Protein AF-A0A3N7HCP2-F1 (afdb_monomer_lite)

Se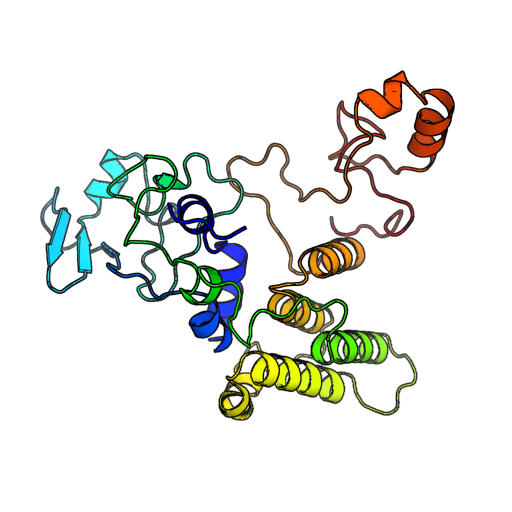quence (283 aa):
VYDVSESEYRRIKMCQTLVEAMRAGNDPRLGVWAKRVEIPIVMDETLPDGTDKIEDGKRYISPDILSKKGLTTADISLNPDYVGIPPSYTAPAAYNLSPDVNQAAFNPHVSWLSDMYRTFNSPLLKSRLLSGSEVNFILAEAAWLGWSLPETAETYYNNAIKASLETWGVGDAYADFIAQPGVAYDGTQKQIIVQKWIASWQAATESWADYKRTGFPELHTGPMAIKAAVPVRFYYMLSERNLNKTNVEAAMENLEETPYSQSEGANSAWSKPWVIQGTGKPW

Structure (mmCIF, N/CA/C/O backbone):
data_AF-A0A3N7HCP2-F1
#
_entry.id   AF-A0A3N7HCP2-F1
#
loop_
_atom_site.group_PDB
_atom_site.id
_atom_site.type_symbol
_atom_site.label_atom_id
_atom_site.label_alt_id
_atom_site.label_comp_id
_atom_site.label_asym_id
_atom_site.label_entity_id
_atom_site.label_seq_id
_atom_site.pdbx_PDB_ins_code
_atom_site.Cartn_x
_atom_site.Cartn_y
_atom_site.Cartn_z
_atom_site.occupancy
_atom_site.B_iso_or_equiv
_atom_site.auth_seq_id
_atom_site.auth_comp_id
_atom_site.auth_asym_id
_atom_site.auth_atom_id
_atom_site.pdbx_PDB_model_num
ATOM 1 N N . VAL A 1 1 ? -3.867 23.410 -5.988 1.00 56.69 1 VAL A N 1
ATOM 2 C CA . VAL A 1 1 ? -2.881 24.230 -6.732 1.00 56.69 1 VAL A CA 1
ATOM 3 C C . VAL A 1 1 ? -2.419 23.396 -7.913 1.00 56.69 1 VAL A C 1
ATOM 5 O O . VAL A 1 1 ? -2.134 22.227 -7.698 1.00 56.69 1 VAL A O 1
ATOM 8 N N . TYR A 1 2 ? -2.455 23.929 -9.135 1.00 67.62 2 TYR A N 1
ATOM 9 C CA . TYR A 1 2 ? -1.977 23.215 -10.325 1.00 67.62 2 TYR A CA 1
ATOM 10 C C . TYR A 1 2 ? -0.454 23.371 -10.420 1.00 67.62 2 TYR A C 1
ATOM 12 O O . TYR A 1 2 ? 0.038 24.498 -10.437 1.00 67.62 2 TYR A O 1
ATOM 20 N N . ASP A 1 3 ? 0.283 22.261 -10.429 1.00 73.94 3 ASP A N 1
ATOM 21 C CA . ASP A 1 3 ? 1.745 22.263 -10.524 1.00 73.94 3 ASP A CA 1
ATOM 22 C C . ASP A 1 3 ? 2.184 22.262 -11.994 1.00 73.94 3 ASP A C 1
ATOM 24 O O . ASP A 1 3 ? 2.298 21.214 -12.623 1.00 73.94 3 ASP A O 1
ATOM 28 N N . VAL A 1 4 ? 2.449 23.454 -12.535 1.00 74.88 4 VAL A N 1
ATOM 29 C CA . VAL A 1 4 ? 2.902 23.647 -13.926 1.00 74.88 4 VAL A CA 1
ATOM 30 C C . VAL A 1 4 ? 4.262 22.984 -14.187 1.00 74.88 4 VAL A C 1
ATOM 32 O O . VAL A 1 4 ? 4.541 22.579 -15.311 1.00 74.88 4 VAL A O 1
ATOM 35 N N . SER A 1 5 ? 5.118 22.874 -13.165 1.00 78.69 5 SER A N 1
ATOM 36 C CA . SER A 1 5 ? 6.452 22.269 -13.295 1.00 78.69 5 SER A CA 1
ATOM 37 C C . SER A 1 5 ? 6.419 20.740 -13.259 1.00 78.69 5 SER A C 1
ATOM 39 O O . SER A 1 5 ? 7.385 20.082 -13.665 1.00 78.69 5 SER A O 1
ATOM 41 N N . GLU A 1 6 ? 5.318 20.201 -12.726 1.00 81.69 6 GLU A N 1
ATOM 42 C CA . GLU A 1 6 ? 5.066 18.798 -12.398 1.00 81.69 6 GLU A CA 1
ATOM 43 C C . GLU A 1 6 ? 6.099 18.184 -11.448 1.00 81.69 6 GLU A C 1
ATOM 45 O O . GLU A 1 6 ? 6.166 16.965 -11.297 1.00 81.69 6 GLU A O 1
ATOM 50 N N . SER A 1 7 ? 6.925 19.012 -10.805 1.00 82.00 7 SER A N 1
ATOM 51 C CA . SER A 1 7 ? 7.931 18.574 -9.842 1.00 82.00 7 SER A CA 1
ATOM 52 C C . SER A 1 7 ? 7.301 17.752 -8.719 1.00 82.00 7 SER A C 1
ATOM 54 O O . SER A 1 7 ? 7.850 16.714 -8.355 1.00 82.00 7 SER A O 1
ATOM 56 N N . GLU A 1 8 ? 6.143 18.164 -8.202 1.00 83.62 8 GLU A N 1
ATOM 57 C CA . GLU A 1 8 ? 5.457 17.466 -7.112 1.00 83.62 8 GLU A CA 1
ATOM 58 C C . GLU A 1 8 ? 4.963 16.097 -7.562 1.00 83.62 8 GLU A C 1
ATOM 60 O O . GLU A 1 8 ? 5.258 15.085 -6.925 1.00 83.62 8 GLU A O 1
ATOM 65 N N . TYR A 1 9 ? 4.313 16.037 -8.726 1.00 86.69 9 TYR A N 1
ATOM 66 C CA . TYR A 1 9 ? 3.933 14.765 -9.338 1.00 86.69 9 TYR A CA 1
ATOM 67 C C . TYR A 1 9 ? 5.154 13.862 -9.537 1.00 86.69 9 TYR A C 1
ATOM 69 O O . TYR A 1 9 ? 5.112 12.671 -9.221 1.00 86.69 9 TYR A O 1
ATOM 77 N N . ARG A 1 10 ? 6.280 14.429 -9.996 1.00 85.06 10 ARG A N 1
ATOM 78 C CA . ARG A 1 10 ? 7.499 13.659 -10.226 1.00 85.06 10 ARG A CA 1
ATOM 79 C C . ARG A 1 10 ? 8.249 13.241 -8.967 1.00 85.06 10 ARG A C 1
ATOM 81 O O . ARG A 1 10 ? 9.061 12.320 -9.048 1.00 85.06 10 ARG A O 1
ATOM 88 N N . ARG A 1 11 ? 7.963 13.823 -7.807 1.00 86.62 11 ARG A N 1
ATOM 89 C CA . ARG A 1 11 ? 8.522 13.393 -6.514 1.00 86.62 11 ARG A CA 1
ATOM 90 C C . ARG A 1 11 ? 7.738 12.245 -5.888 1.00 86.62 11 ARG A C 1
ATOM 92 O O . ARG A 1 11 ? 8.308 11.490 -5.106 1.00 86.62 11 ARG A O 1
ATOM 99 N N . ILE A 1 12 ? 6.470 12.072 -6.257 1.00 88.19 12 ILE A N 1
ATOM 100 C CA . ILE A 1 12 ? 5.626 10.993 -5.742 1.00 88.19 12 ILE A CA 1
ATOM 101 C C . ILE A 1 12 ? 5.822 9.736 -6.601 1.00 88.19 12 ILE A C 1
ATOM 103 O O . ILE A 1 12 ? 5.944 9.795 -7.830 1.00 88.19 12 ILE A O 1
ATOM 107 N N . LYS A 1 13 ? 5.923 8.580 -5.943 1.00 88.94 13 LYS A N 1
ATOM 108 C CA . LYS A 1 13 ? 6.159 7.274 -6.568 1.00 88.94 13 LYS A CA 1
ATOM 109 C C . LYS A 1 13 ? 5.299 6.214 -5.902 1.00 88.94 13 LYS A C 1
ATOM 111 O O . LYS A 1 13 ? 4.915 6.359 -4.742 1.00 88.94 13 LYS A O 1
ATOM 116 N N . MET A 1 14 ? 5.018 5.148 -6.642 1.00 93.81 14 MET A N 1
ATOM 117 C CA . MET A 1 14 ? 4.346 3.982 -6.084 1.00 93.81 14 MET A CA 1
ATOM 118 C C . MET A 1 14 ? 5.227 3.346 -5.006 1.00 93.81 14 MET A C 1
ATOM 120 O O . MET A 1 14 ? 6.413 3.115 -5.234 1.00 93.81 14 MET A O 1
ATOM 124 N N . CYS A 1 15 ? 4.654 3.051 -3.841 1.00 95.38 15 CYS A N 1
ATOM 125 C CA . CYS A 1 15 ? 5.351 2.302 -2.798 1.00 95.38 15 CYS A CA 1
ATOM 126 C C . CYS A 1 15 ? 5.403 0.816 -3.176 1.00 95.38 15 CYS A C 1
ATOM 128 O O . CYS A 1 15 ? 4.376 0.237 -3.537 1.00 95.38 15 CYS A O 1
ATOM 130 N N . GLN A 1 16 ? 6.579 0.196 -3.063 1.00 96.50 16 GLN A N 1
ATOM 131 C CA . GLN A 1 16 ? 6.797 -1.220 -3.374 1.00 96.50 16 GLN A CA 1
ATOM 132 C C . GLN A 1 16 ? 5.833 -2.130 -2.612 1.00 96.50 16 GLN A C 1
ATOM 134 O O . GLN A 1 16 ? 5.224 -2.993 -3.231 1.00 96.50 16 GLN A O 1
ATOM 139 N N . THR A 1 17 ? 5.605 -1.870 -1.321 1.00 95.94 17 THR A N 1
ATOM 140 C CA . THR A 1 17 ? 4.708 -2.674 -0.474 1.00 95.94 17 THR A CA 1
ATOM 141 C C . THR A 1 17 ? 3.303 -2.812 -1.067 1.00 95.94 17 THR A C 1
ATOM 143 O O . THR A 1 17 ? 2.729 -3.897 -1.055 1.00 95.94 17 THR A O 1
ATOM 146 N N . LEU A 1 18 ? 2.743 -1.731 -1.621 1.00 96.38 18 LEU A N 1
ATOM 147 C CA . LEU A 1 18 ? 1.424 -1.776 -2.259 1.00 96.38 18 LEU A CA 1
ATOM 148 C C . LEU A 1 18 ? 1.482 -2.432 -3.634 1.00 96.38 18 LEU A C 1
ATOM 150 O O . LEU A 1 18 ? 0.627 -3.253 -3.952 1.00 96.38 18 LEU A O 1
ATOM 154 N N . VAL A 1 19 ? 2.492 -2.095 -4.438 1.00 97.50 19 VAL A N 1
ATOM 155 C CA . VAL A 1 19 ? 2.654 -2.668 -5.781 1.00 97.50 19 VAL A CA 1
ATOM 156 C C . VAL A 1 19 ? 2.782 -4.188 -5.717 1.00 97.50 19 VAL A C 1
ATOM 158 O O . VAL A 1 19 ? 2.140 -4.883 -6.497 1.00 97.50 19 VAL A O 1
ATOM 161 N N . GLU A 1 20 ? 3.567 -4.717 -4.782 1.00 96.00 20 GLU A N 1
ATOM 162 C CA . GLU A 1 20 ? 3.740 -6.159 -4.596 1.00 96.00 20 GLU A CA 1
ATOM 163 C C . GLU A 1 20 ? 2.451 -6.838 -4.137 1.00 96.00 20 GLU A C 1
ATOM 165 O O . GLU A 1 20 ? 2.065 -7.851 -4.720 1.00 96.00 20 GLU A O 1
ATOM 170 N N . ALA A 1 21 ? 1.741 -6.252 -3.167 1.00 95.88 21 ALA A N 1
ATOM 171 C CA . ALA A 1 21 ? 0.461 -6.781 -2.701 1.00 95.88 21 ALA A CA 1
ATOM 172 C C . ALA A 1 21 ? -0.586 -6.845 -3.827 1.00 95.88 21 ALA A C 1
ATOM 174 O O . ALA A 1 21 ? -1.272 -7.851 -3.986 1.00 95.88 21 ALA A O 1
ATOM 175 N N . MET A 1 22 ? -0.676 -5.798 -4.649 1.00 97.75 22 MET A N 1
ATOM 176 C CA . MET A 1 22 ? -1.596 -5.754 -5.788 1.00 97.75 22 MET A CA 1
ATOM 177 C C . MET A 1 22 ? -1.194 -6.721 -6.904 1.00 97.75 22 MET A C 1
ATOM 179 O O . MET A 1 22 ? -2.052 -7.365 -7.503 1.00 97.75 22 MET A O 1
ATOM 183 N N . ARG A 1 23 ? 0.109 -6.859 -7.178 1.00 95.81 23 ARG A N 1
ATOM 184 C CA . ARG A 1 23 ? 0.622 -7.814 -8.170 1.00 95.81 23 ARG A CA 1
ATOM 185 C C . ARG A 1 23 ? 0.360 -9.260 -7.770 1.00 95.81 23 ARG A C 1
ATOM 187 O O . ARG A 1 23 ? 0.057 -10.062 -8.643 1.00 95.81 23 ARG A O 1
ATOM 194 N N . ALA A 1 24 ? 0.449 -9.588 -6.481 1.00 93.31 24 ALA A N 1
ATOM 195 C CA . ALA A 1 24 ? 0.188 -10.940 -5.993 1.00 93.31 24 ALA A CA 1
ATOM 196 C C . ALA A 1 24 ? -1.234 -11.430 -6.329 1.00 93.31 24 ALA A C 1
ATOM 198 O O . ALA A 1 24 ? -1.418 -12.619 -6.565 1.00 93.31 24 ALA A O 1
ATOM 199 N N . GLY A 1 25 ? -2.213 -10.519 -6.398 1.00 90.56 25 GLY A N 1
ATOM 200 C CA . GLY A 1 25 ? -3.595 -10.813 -6.793 1.00 90.56 25 GLY A CA 1
ATOM 201 C C . GLY A 1 25 ? -3.981 -10.338 -8.197 1.00 90.56 25 GLY A C 1
ATOM 202 O O . GLY A 1 25 ? -5.170 -10.199 -8.453 1.00 90.56 25 GLY A O 1
ATOM 203 N N . ASN A 1 26 ? -3.015 -10.004 -9.068 1.00 95.38 26 ASN A N 1
ATOM 204 C CA . ASN A 1 26 ? -3.242 -9.382 -10.386 1.00 95.38 26 ASN A CA 1
ATOM 205 C C . ASN A 1 26 ? -4.332 -8.294 -10.368 1.00 95.38 26 ASN A C 1
ATOM 207 O O . ASN A 1 26 ? -5.266 -8.306 -11.173 1.00 95.38 26 ASN A O 1
ATOM 211 N N . ASP A 1 27 ? -4.241 -7.377 -9.407 1.00 98.19 27 ASP A N 1
ATOM 212 C CA . ASP A 1 27 ? -5.300 -6.416 -9.136 1.00 98.19 27 ASP A CA 1
ATOM 213 C C . ASP A 1 27 ? -5.476 -5.414 -10.291 1.00 98.19 27 ASP A C 1
ATOM 215 O O . ASP A 1 27 ? -4.553 -4.640 -10.582 1.00 98.19 27 ASP A O 1
ATOM 219 N N . PRO A 1 28 ? -6.657 -5.360 -10.937 1.00 98.06 28 PRO A N 1
ATOM 220 C CA . PRO A 1 28 ? -6.879 -4.505 -12.102 1.00 98.06 28 PRO A CA 1
ATOM 221 C C . PRO A 1 28 ? -6.807 -3.011 -11.759 1.00 98.06 28 PRO A C 1
ATOM 223 O O . PRO A 1 28 ? -6.544 -2.185 -12.635 1.00 98.06 28 PRO A O 1
ATOM 226 N N . ARG A 1 29 ? -6.975 -2.635 -10.483 1.00 98.19 29 ARG A N 1
ATOM 227 C CA . ARG A 1 29 ? -6.846 -1.243 -10.034 1.00 98.19 29 ARG A CA 1
ATOM 228 C C . ARG A 1 29 ? -5.407 -0.736 -10.168 1.00 98.19 29 ARG A C 1
ATOM 230 O O . ARG A 1 29 ? -5.206 0.470 -10.301 1.00 98.19 29 ARG A O 1
ATOM 237 N N . LEU A 1 30 ? -4.402 -1.620 -10.204 1.00 97.94 30 LEU A N 1
ATOM 238 C CA . LEU A 1 30 ? -2.996 -1.220 -10.331 1.00 97.94 30 LEU A CA 1
ATOM 239 C C . LEU A 1 30 ? -2.740 -0.477 -11.648 1.00 97.94 30 LEU A C 1
ATOM 241 O O . LEU A 1 30 ? -2.061 0.546 -11.647 1.00 97.94 30 LEU A O 1
ATOM 245 N N . GLY A 1 31 ? -3.346 -0.930 -12.749 1.00 97.25 31 GLY A N 1
ATOM 246 C CA . GLY A 1 31 ? -3.257 -0.249 -14.045 1.00 97.25 31 GLY A CA 1
ATOM 247 C C . GLY A 1 31 ? -4.025 1.070 -14.116 1.00 97.25 31 GLY A C 1
ATOM 248 O O . GLY A 1 31 ? -3.748 1.896 -14.983 1.00 97.25 31 GLY A O 1
ATOM 249 N N . VAL A 1 32 ? -4.950 1.300 -13.182 1.00 96.94 32 VAL A N 1
ATOM 250 C CA . VAL A 1 32 ? -5.637 2.585 -13.020 1.00 96.94 32 VAL A CA 1
ATOM 251 C C . VAL A 1 32 ? -4.739 3.560 -12.256 1.00 96.94 32 VAL A C 1
ATOM 253 O O . VAL A 1 32 ? -4.621 4.722 -12.644 1.00 96.94 32 VAL A O 1
ATOM 256 N N . TRP A 1 33 ? -4.088 3.106 -11.181 1.00 96.62 33 TRP A N 1
ATOM 257 C CA . TRP A 1 33 ? -3.321 3.962 -10.266 1.00 96.62 33 TRP A CA 1
ATOM 258 C C . TRP A 1 33 ? -1.880 4.214 -10.696 1.00 96.62 33 TRP A C 1
ATOM 260 O O . TRP A 1 33 ? -1.323 5.260 -10.358 1.00 96.62 33 TRP A O 1
ATOM 270 N N . ALA A 1 34 ? -1.283 3.293 -11.446 1.00 97.06 34 ALA A N 1
ATOM 271 C CA . ALA A 1 34 ? 0.114 3.342 -11.838 1.00 97.06 34 ALA A CA 1
ATOM 272 C C . ALA A 1 34 ? 0.294 3.204 -13.350 1.00 97.06 34 ALA A C 1
ATOM 274 O O . ALA A 1 34 ? -0.421 2.468 -14.030 1.00 97.06 34 ALA A O 1
ATOM 275 N N . LYS A 1 35 ? 1.321 3.873 -13.874 1.00 96.06 35 LYS A N 1
ATOM 276 C CA . LYS A 1 35 ? 1.854 3.606 -15.208 1.00 96.06 35 LYS A CA 1
ATOM 277 C C . LYS A 1 35 ? 2.754 2.380 -15.151 1.00 96.06 35 LYS A C 1
ATOM 279 O O . LYS A 1 35 ? 3.491 2.176 -14.177 1.00 96.06 35 LYS A O 1
ATOM 284 N N . ARG A 1 36 ? 2.713 1.595 -16.226 1.00 96.50 36 ARG A N 1
ATOM 285 C CA . ARG A 1 36 ? 3.691 0.528 -16.433 1.00 96.50 36 ARG A CA 1
ATOM 286 C C . ARG A 1 36 ? 5.094 1.121 -16.540 1.00 96.50 36 ARG A C 1
ATOM 288 O O . ARG A 1 36 ? 5.247 2.281 -16.930 1.00 96.50 36 ARG A O 1
ATOM 295 N N . VAL A 1 37 ? 6.089 0.327 -16.165 1.00 96.88 37 VAL A N 1
ATOM 296 C CA . VAL A 1 37 ? 7.502 0.655 -16.372 1.00 96.88 37 VAL A CA 1
ATOM 297 C C . VAL A 1 37 ? 7.730 0.931 -17.861 1.00 96.88 37 VAL A C 1
ATOM 299 O O . VAL A 1 37 ? 7.277 0.166 -18.709 1.00 96.88 37 VAL A O 1
ATOM 302 N N . GLU A 1 38 ? 8.393 2.043 -18.181 1.00 96.12 38 GLU A N 1
ATOM 303 C CA . GLU A 1 38 ? 8.613 2.453 -19.574 1.00 96.12 38 GLU A CA 1
ATOM 304 C C . GLU A 1 38 ? 9.748 1.655 -20.214 1.00 96.12 38 GLU A C 1
ATOM 306 O O . GLU A 1 38 ? 9.618 1.188 -21.340 1.00 96.12 38 GLU A O 1
ATOM 311 N N . ILE A 1 39 ? 10.844 1.476 -19.472 1.00 97.88 39 ILE A N 1
ATOM 312 C CA . ILE A 1 39 ? 12.012 0.712 -19.908 1.00 97.88 39 ILE A CA 1
ATOM 313 C C . ILE A 1 39 ? 12.312 -0.335 -18.835 1.00 97.88 39 ILE A C 1
ATOM 315 O O . ILE A 1 39 ? 13.047 -0.041 -17.885 1.00 97.88 39 ILE A O 1
ATOM 319 N N . PRO A 1 40 ? 11.738 -1.546 -18.923 1.00 97.50 40 PRO A N 1
ATOM 320 C CA . PRO A 1 40 ? 12.016 -2.592 -17.954 1.00 97.50 40 PRO A CA 1
ATOM 321 C C . PRO A 1 40 ? 13.457 -3.086 -18.081 1.00 97.50 40 PRO A C 1
ATOM 323 O O . PRO A 1 40 ? 14.038 -3.117 -19.171 1.00 97.50 40 PRO A O 1
ATOM 326 N N . ILE A 1 41 ? 14.033 -3.467 -16.944 1.00 97.81 41 ILE A N 1
ATOM 327 C CA . ILE A 1 41 ? 15.388 -4.007 -16.870 1.00 97.81 41 ILE A CA 1
ATOM 328 C C . ILE A 1 41 ? 15.324 -5.516 -17.092 1.00 97.81 41 ILE A C 1
ATOM 330 O O . ILE A 1 41 ? 14.559 -6.219 -16.433 1.00 97.81 41 ILE A O 1
ATOM 334 N N . VAL A 1 42 ? 16.156 -6.008 -18.003 1.00 96.94 42 VAL A N 1
ATOM 335 C CA . VAL A 1 42 ? 16.381 -7.428 -18.253 1.00 96.94 42 VAL A CA 1
ATOM 336 C C . VAL A 1 42 ? 17.814 -7.742 -17.856 1.00 96.94 42 VAL A C 1
ATOM 338 O O . VAL A 1 42 ? 18.760 -7.223 -18.445 1.00 96.94 42 VAL A O 1
ATOM 341 N N . MET A 1 43 ? 17.961 -8.583 -16.838 1.00 95.75 43 MET A N 1
ATOM 342 C CA . MET A 1 43 ? 19.249 -9.160 -16.476 1.00 95.75 43 MET A CA 1
ATOM 343 C C . MET A 1 43 ? 19.482 -10.407 -17.324 1.00 95.75 43 MET A C 1
ATOM 345 O O . MET A 1 43 ? 18.619 -11.284 -17.352 1.00 95.75 43 MET A O 1
ATOM 349 N N . ASP A 1 44 ? 20.633 -10.493 -17.983 1.00 94.25 44 ASP A N 1
ATOM 350 C CA . ASP A 1 44 ? 21.008 -11.654 -18.789 1.00 94.25 44 ASP A CA 1
ATOM 351 C C . ASP A 1 44 ? 22.460 -12.050 -18.492 1.00 94.25 44 ASP A C 1
ATOM 353 O O . ASP A 1 44 ? 23.403 -11.308 -18.767 1.00 94.25 44 ASP A O 1
ATOM 357 N N . GLU A 1 45 ? 22.623 -13.234 -17.897 1.00 93.06 45 GLU A N 1
ATOM 358 C CA . GLU A 1 45 ? 23.917 -13.799 -17.492 1.00 93.06 45 GLU A CA 1
ATOM 359 C C . GLU A 1 45 ? 24.799 -14.202 -18.682 1.00 93.06 45 GLU A C 1
ATOM 361 O O . GLU A 1 45 ? 25.991 -14.440 -18.510 1.00 93.06 45 GLU A O 1
ATOM 366 N N . THR A 1 46 ? 24.230 -14.289 -19.888 1.00 95.69 46 THR A N 1
ATOM 367 C CA . THR A 1 46 ? 24.962 -14.654 -21.108 1.00 95.69 46 THR A CA 1
ATOM 368 C C . THR A 1 46 ? 25.610 -13.453 -21.796 1.00 95.69 46 THR A C 1
ATOM 370 O O . THR A 1 46 ? 26.443 -13.630 -22.689 1.00 95.69 46 THR A O 1
ATOM 373 N N . LEU A 1 47 ? 25.248 -12.230 -21.392 1.00 95.06 47 LEU A N 1
ATOM 374 C CA . LEU A 1 47 ? 25.821 -11.010 -21.947 1.00 95.06 47 LEU A CA 1
ATOM 375 C C . LEU A 1 47 ? 27.266 -10.808 -21.463 1.00 95.06 47 LEU A C 1
ATOM 377 O O . LEU A 1 47 ? 27.563 -11.088 -20.302 1.00 95.06 47 LEU A O 1
ATOM 381 N N . PRO A 1 48 ? 28.167 -10.277 -22.315 1.00 96.75 48 PRO A N 1
ATOM 382 C CA . PRO A 1 48 ? 29.526 -9.946 -21.899 1.00 96.75 48 PRO A CA 1
ATOM 383 C C . PRO A 1 48 ? 29.552 -8.973 -20.717 1.00 96.75 48 PRO A C 1
ATOM 385 O O . PRO A 1 48 ? 28.725 -8.059 -20.652 1.00 96.75 48 PRO A O 1
ATOM 388 N N . ASP A 1 49 ? 30.549 -9.113 -19.845 1.00 96.69 49 ASP A N 1
ATOM 389 C CA . ASP A 1 49 ? 30.767 -8.194 -18.727 1.00 96.69 49 ASP A CA 1
ATOM 390 C C . ASP A 1 49 ? 30.790 -6.727 -19.186 1.00 96.69 49 ASP A C 1
ATOM 392 O O . ASP A 1 49 ? 31.432 -6.358 -20.174 1.00 96.69 49 ASP A O 1
ATOM 396 N N . GLY A 1 50 ? 30.116 -5.868 -18.425 1.00 95.88 50 GLY A N 1
ATOM 397 C CA . GLY A 1 50 ? 29.961 -4.450 -18.729 1.00 95.88 50 GLY A CA 1
ATOM 398 C C . GLY A 1 50 ? 28.866 -4.130 -19.745 1.00 95.88 50 GLY A C 1
ATOM 399 O O . GLY A 1 50 ? 28.770 -2.972 -20.155 1.00 95.88 50 GLY A O 1
ATOM 400 N N . THR A 1 51 ? 28.037 -5.099 -20.143 1.00 97.31 51 THR A N 1
ATOM 401 C CA . THR A 1 51 ? 26.880 -4.821 -20.998 1.00 97.31 51 THR A CA 1
ATOM 402 C C . THR A 1 51 ? 25.837 -4.024 -20.219 1.00 97.31 51 THR A C 1
ATOM 404 O O . THR A 1 51 ? 25.295 -4.495 -19.227 1.00 97.31 51 THR A O 1
ATOM 407 N N . ASP A 1 52 ? 25.538 -2.819 -20.697 1.00 96.69 52 ASP A N 1
ATOM 408 C CA . ASP A 1 52 ? 24.446 -1.965 -20.228 1.00 96.69 52 ASP A CA 1
ATOM 409 C C . ASP A 1 52 ? 23.921 -1.176 -21.430 1.00 96.69 52 ASP A C 1
ATOM 411 O O . ASP A 1 52 ? 24.525 -0.191 -21.861 1.00 96.69 52 ASP A O 1
ATOM 415 N N . LYS A 1 53 ? 22.848 -1.674 -22.050 1.00 96.31 53 LYS A N 1
ATOM 416 C CA . LYS A 1 53 ? 22.311 -1.102 -23.290 1.00 96.31 53 LYS A CA 1
ATOM 417 C C . LYS A 1 53 ? 20.793 -1.129 -23.322 1.00 96.31 53 LYS A C 1
ATOM 419 O O . LYS A 1 53 ? 20.163 -2.022 -22.763 1.00 96.31 53 LYS A O 1
ATOM 424 N N . ILE A 1 54 ? 20.209 -0.154 -24.010 1.00 96.69 54 ILE A N 1
ATOM 425 C CA . ILE A 1 54 ? 18.769 -0.103 -24.263 1.00 96.69 54 ILE A CA 1
ATOM 426 C C . ILE A 1 54 ? 18.518 -0.518 -25.711 1.00 96.69 54 ILE A C 1
ATOM 428 O O . ILE A 1 54 ? 18.984 0.149 -26.631 1.00 96.69 54 ILE A O 1
ATOM 432 N N . GLU A 1 55 ? 17.776 -1.606 -25.898 1.00 96.44 55 GLU A N 1
ATOM 433 C CA . GLU A 1 55 ? 17.361 -2.140 -27.200 1.00 96.44 55 GLU A CA 1
ATOM 434 C C . GLU A 1 55 ? 15.896 -2.581 -27.108 1.00 96.44 55 GLU A C 1
ATOM 436 O O . GLU A 1 55 ? 15.465 -3.112 -26.085 1.00 96.44 55 GLU A O 1
ATOM 441 N N . ASP A 1 56 ? 15.107 -2.298 -28.147 1.00 94.56 56 ASP A N 1
ATOM 442 C CA . ASP A 1 56 ? 13.684 -2.665 -28.236 1.00 94.56 56 ASP A CA 1
ATOM 443 C C . ASP A 1 56 ? 12.844 -2.286 -26.999 1.00 94.56 56 ASP A C 1
ATOM 445 O O . ASP A 1 56 ? 11.968 -3.025 -26.547 1.00 94.56 56 ASP A O 1
ATOM 449 N N . GLY A 1 57 ? 13.130 -1.109 -26.429 1.00 95.19 57 GLY A N 1
ATOM 450 C CA . GLY A 1 57 ? 12.417 -0.574 -25.267 1.00 95.19 57 GLY A CA 1
ATOM 451 C C . GLY A 1 57 ? 12.754 -1.262 -23.942 1.00 95.19 57 GLY A C 1
ATOM 452 O O . GLY A 1 57 ? 12.070 -1.022 -22.955 1.00 95.19 57 GLY A O 1
ATOM 453 N N . LYS A 1 58 ? 13.796 -2.097 -23.883 1.00 97.56 58 LYS A N 1
ATOM 454 C CA . LYS A 1 58 ? 14.260 -2.763 -22.657 1.00 97.56 58 LYS A CA 1
ATOM 455 C C . LYS A 1 58 ? 15.711 -2.414 -22.380 1.00 97.56 58 LYS A C 1
ATOM 457 O O . LYS A 1 58 ? 16.496 -2.234 -23.307 1.00 97.56 58 LYS A O 1
ATOM 462 N N . ARG A 1 59 ? 16.079 -2.345 -21.103 1.00 97.62 59 ARG A N 1
ATOM 463 C CA . ARG A 1 59 ? 17.471 -2.166 -20.684 1.00 97.62 59 ARG A CA 1
ATOM 464 C C . ARG A 1 59 ? 18.076 -3.521 -20.349 1.00 97.62 59 ARG A C 1
ATOM 466 O O . ARG A 1 59 ? 17.727 -4.107 -19.330 1.00 97.62 59 ARG A O 1
ATOM 473 N N . TYR A 1 60 ? 18.970 -3.997 -21.198 1.00 97.62 60 TYR A N 1
ATOM 474 C CA . TYR A 1 60 ? 19.717 -5.229 -20.998 1.00 97.62 60 TYR A CA 1
ATOM 475 C C . TYR A 1 60 ? 20.985 -4.938 -20.207 1.00 97.62 60 TYR A C 1
ATOM 477 O O . TYR A 1 60 ? 21.780 -4.087 -20.617 1.00 97.62 60 TYR A O 1
ATOM 485 N N . ILE A 1 61 ? 21.166 -5.641 -19.091 1.00 97.50 61 ILE A N 1
ATOM 486 C CA . ILE A 1 61 ? 22.353 -5.525 -18.244 1.00 97.50 61 ILE A CA 1
ATOM 487 C C . ILE A 1 61 ? 22.985 -6.895 -17.988 1.00 97.50 61 ILE A C 1
ATOM 489 O O . ILE A 1 61 ? 22.273 -7.886 -17.810 1.00 97.50 61 ILE A O 1
ATOM 493 N N . SER A 1 62 ? 24.316 -6.940 -17.948 1.00 96.62 62 SER A N 1
ATOM 494 C CA . SER A 1 62 ? 25.073 -8.082 -17.427 1.00 96.62 62 SER A CA 1
ATOM 495 C C . SER A 1 62 ? 25.172 -8.015 -15.888 1.00 96.62 62 SER A C 1
ATOM 497 O O . SER A 1 62 ? 25.112 -6.918 -15.311 1.00 96.62 62 SER A O 1
ATOM 499 N N . PRO A 1 63 ? 25.340 -9.151 -15.179 1.00 94.19 63 PRO A N 1
ATOM 500 C CA . PRO A 1 63 ? 25.320 -9.189 -13.709 1.00 94.19 63 PRO A CA 1
ATOM 501 C C . PRO A 1 63 ? 26.344 -8.275 -13.023 1.00 94.19 63 PRO A C 1
ATOM 503 O O . PRO A 1 63 ? 26.064 -7.696 -11.968 1.00 94.19 63 PRO A O 1
ATOM 506 N N . ASP A 1 64 ? 27.514 -8.085 -13.636 1.00 95.44 64 ASP A N 1
ATOM 507 C CA . ASP A 1 64 ? 28.602 -7.272 -13.091 1.00 95.44 64 ASP A CA 1
ATOM 508 C C . ASP A 1 64 ? 28.242 -5.780 -12.955 1.00 95.44 64 ASP A C 1
ATOM 510 O O . ASP A 1 64 ? 28.836 -5.079 -12.130 1.00 95.44 64 ASP A O 1
ATOM 514 N N . ILE A 1 65 ? 27.242 -5.288 -13.700 1.00 96.19 65 ILE A N 1
ATOM 515 C CA . ILE A 1 65 ? 26.744 -3.908 -13.595 1.00 96.19 65 ILE A CA 1
ATOM 516 C C . ILE A 1 65 ? 26.221 -3.606 -12.187 1.00 96.19 65 ILE A C 1
ATOM 518 O O . ILE A 1 65 ? 26.471 -2.517 -11.659 1.00 96.19 65 ILE A O 1
ATOM 522 N N . LEU A 1 66 ? 25.526 -4.561 -11.558 1.00 94.06 66 LEU A N 1
ATOM 523 C CA . LEU A 1 66 ? 25.042 -4.403 -10.185 1.00 94.06 66 LEU A CA 1
ATOM 524 C C . LEU A 1 66 ? 26.199 -4.459 -9.195 1.00 94.06 66 LEU A C 1
ATOM 526 O O . LEU A 1 66 ? 26.341 -3.562 -8.363 1.00 94.06 66 LEU A O 1
ATOM 530 N N . SER A 1 67 ? 27.077 -5.454 -9.331 1.00 93.25 67 SER A N 1
ATOM 531 C CA . SER A 1 67 ? 28.199 -5.645 -8.409 1.00 93.25 67 SER A CA 1
ATOM 532 C C . SER A 1 67 ? 29.159 -4.451 -8.403 1.00 93.25 67 SER A C 1
ATOM 534 O O . SER A 1 67 ? 29.592 -4.025 -7.334 1.00 93.25 67 SER A O 1
ATOM 536 N N . LYS A 1 68 ? 29.418 -3.823 -9.560 1.00 93.94 68 LYS A N 1
ATOM 537 C CA . LYS A 1 68 ? 30.201 -2.573 -9.665 1.00 93.94 68 LYS A CA 1
ATOM 538 C C . LYS A 1 68 ? 29.587 -1.400 -8.891 1.00 93.94 68 LYS A C 1
ATOM 540 O O . LYS A 1 68 ? 30.298 -0.460 -8.545 1.00 93.94 68 LYS A O 1
ATOM 545 N N . LYS A 1 69 ? 28.279 -1.442 -8.621 1.00 90.50 69 LYS A N 1
ATOM 546 C CA . LYS A 1 69 ? 27.538 -0.457 -7.817 1.00 90.50 69 LYS A CA 1
ATOM 547 C C . LYS A 1 69 ? 27.313 -0.916 -6.371 1.00 90.50 69 LYS A C 1
ATOM 549 O O . LYS A 1 69 ? 26.637 -0.214 -5.627 1.00 90.50 69 LYS A O 1
ATOM 554 N N . GLY A 1 70 ? 27.865 -2.067 -5.975 1.00 92.44 70 GLY A N 1
ATOM 555 C CA . GLY A 1 70 ? 27.629 -2.668 -4.662 1.00 92.44 70 GLY A CA 1
ATOM 556 C C . GLY A 1 70 ? 26.199 -3.182 -4.476 1.00 92.44 70 GLY A C 1
ATOM 557 O O . GLY A 1 70 ? 25.731 -3.245 -3.345 1.00 92.44 70 GLY A O 1
ATOM 558 N N . LEU A 1 71 ? 25.505 -3.500 -5.572 1.00 92.75 71 LEU A N 1
ATOM 559 C CA . LEU A 1 71 ? 24.127 -3.983 -5.582 1.00 92.75 71 LEU A CA 1
ATOM 560 C C . LEU A 1 71 ? 24.067 -5.463 -5.974 1.00 92.75 71 LEU A C 1
ATOM 562 O O . LEU A 1 71 ? 24.950 -5.996 -6.650 1.00 92.75 71 LEU A O 1
ATOM 566 N N . THR A 1 72 ? 22.965 -6.095 -5.601 1.00 92.06 72 THR A N 1
ATOM 567 C CA . THR A 1 72 ? 22.550 -7.439 -5.999 1.00 92.06 72 THR A CA 1
ATOM 568 C C . THR A 1 72 ? 21.168 -7.389 -6.651 1.00 92.06 72 THR A C 1
ATOM 570 O O . THR A 1 72 ? 20.496 -6.356 -6.658 1.00 92.06 72 THR A O 1
ATOM 573 N N . THR A 1 73 ? 20.699 -8.515 -7.187 1.00 91.00 73 THR A N 1
ATOM 574 C CA . THR A 1 73 ? 19.328 -8.625 -7.711 1.00 91.00 73 THR A CA 1
ATOM 575 C C . THR A 1 73 ? 18.253 -8.456 -6.635 1.00 91.00 73 THR A C 1
ATOM 577 O O . THR A 1 73 ? 17.114 -8.174 -6.987 1.00 91.00 73 THR A O 1
ATOM 580 N N . ALA A 1 74 ? 18.593 -8.569 -5.345 1.00 90.38 74 ALA A N 1
ATOM 581 C CA . ALA A 1 74 ? 17.675 -8.276 -4.245 1.00 90.38 74 ALA A CA 1
ATOM 582 C C . ALA A 1 74 ? 17.456 -6.765 -4.027 1.00 90.38 74 ALA A C 1
ATOM 584 O O . ALA A 1 74 ? 16.469 -6.373 -3.408 1.00 90.38 74 ALA A O 1
ATOM 585 N N . ASP A 1 75 ? 18.350 -5.916 -4.547 1.00 91.19 75 ASP A N 1
ATOM 586 C CA . ASP A 1 75 ? 18.300 -4.459 -4.370 1.00 91.19 75 ASP A CA 1
ATOM 587 C C . ASP A 1 75 ? 17.532 -3.738 -5.490 1.00 91.19 75 ASP A C 1
ATOM 589 O O . ASP A 1 75 ? 17.295 -2.529 -5.422 1.00 91.19 75 ASP A O 1
ATOM 593 N N . ILE A 1 76 ? 17.151 -4.467 -6.541 1.00 94.31 76 ILE A N 1
ATOM 594 C CA . ILE A 1 76 ? 16.450 -3.943 -7.714 1.00 94.31 76 ILE A CA 1
ATOM 595 C C . ILE A 1 76 ? 15.212 -4.784 -8.029 1.00 94.31 76 ILE A C 1
ATOM 597 O O . ILE A 1 76 ? 15.040 -5.887 -7.520 1.00 94.31 76 ILE A O 1
ATOM 601 N N . SER A 1 77 ? 14.350 -4.279 -8.907 1.00 95.94 77 SER A N 1
ATOM 602 C CA . SER A 1 77 ? 13.199 -5.026 -9.406 1.00 95.94 77 SER A CA 1
ATOM 603 C C . SER A 1 77 ? 13.305 -5.225 -10.909 1.00 95.94 77 SER A C 1
ATOM 605 O O . SER A 1 77 ? 13.375 -4.266 -11.680 1.00 95.94 77 SER A O 1
ATOM 607 N N . LEU A 1 78 ? 13.274 -6.493 -11.316 1.00 96.25 78 LEU A N 1
ATOM 608 C CA . LEU A 1 78 ? 13.255 -6.924 -12.715 1.00 96.25 78 LEU A CA 1
ATOM 609 C C . LEU A 1 78 ? 11.828 -7.138 -13.240 1.00 96.25 78 LEU A C 1
ATOM 611 O O . LEU A 1 78 ? 11.638 -7.706 -14.314 1.00 96.25 78 LEU A O 1
ATOM 615 N N . ASN A 1 79 ? 10.799 -6.746 -12.479 1.00 96.62 79 ASN A N 1
ATOM 616 C CA . ASN A 1 79 ? 9.435 -6.896 -12.964 1.00 96.62 79 ASN A CA 1
ATOM 617 C C . ASN A 1 79 ? 9.195 -5.964 -14.165 1.00 96.62 79 ASN A C 1
ATOM 619 O O . ASN A 1 79 ? 9.462 -4.765 -14.059 1.00 96.62 79 ASN A O 1
ATOM 623 N N . PRO A 1 80 ? 8.663 -6.485 -15.283 1.00 96.06 80 PRO A N 1
ATOM 624 C CA . PRO A 1 80 ? 8.535 -5.696 -16.498 1.00 96.06 80 PRO A CA 1
ATOM 625 C C . PRO A 1 80 ? 7.353 -4.721 -16.481 1.00 96.06 80 PRO A C 1
ATOM 627 O O . PRO A 1 80 ? 7.295 -3.828 -17.321 1.00 96.06 80 PRO A O 1
ATOM 630 N N . ASP A 1 81 ? 6.407 -4.893 -15.556 1.00 96.38 81 ASP A N 1
ATOM 631 C CA . ASP A 1 81 ? 5.121 -4.205 -15.593 1.00 96.38 81 ASP A CA 1
ATOM 632 C C . ASP A 1 81 ? 5.033 -3.113 -14.544 1.00 96.38 81 ASP A C 1
ATOM 634 O O . ASP A 1 81 ? 4.841 -1.950 -14.893 1.00 96.38 81 ASP A O 1
ATOM 638 N N . TYR A 1 82 ? 5.181 -3.475 -13.269 1.00 97.75 82 TYR A N 1
ATOM 639 C CA . TYR A 1 82 ? 5.027 -2.551 -12.159 1.00 97.75 82 TYR A CA 1
ATOM 640 C C . TYR A 1 82 ? 6.112 -2.707 -11.100 1.00 97.75 82 TYR A C 1
ATOM 642 O O . TYR A 1 82 ? 6.286 -3.763 -10.478 1.00 97.75 82 TYR A O 1
ATOM 650 N N . VAL A 1 83 ? 6.794 -1.593 -10.848 1.00 97.81 83 VAL A N 1
ATOM 651 C CA . VAL A 1 83 ? 7.904 -1.491 -9.901 1.00 97.81 83 VAL A CA 1
ATOM 652 C C . VAL A 1 83 ? 7.650 -0.309 -8.976 1.00 97.81 83 VAL A C 1
ATOM 654 O O . VAL A 1 83 ? 7.720 0.846 -9.393 1.00 97.81 83 VAL A O 1
ATOM 657 N N . GLY A 1 84 ? 7.340 -0.593 -7.714 1.00 96.56 84 GLY A N 1
ATOM 658 C CA . GLY A 1 84 ? 7.323 0.427 -6.669 1.00 96.56 84 GLY A CA 1
ATOM 659 C C . GLY A 1 84 ? 8.712 0.632 -6.068 1.00 96.56 84 GLY A C 1
ATOM 660 O O . GLY A 1 84 ? 9.607 -0.183 -6.262 1.00 96.56 84 GLY A O 1
ATOM 661 N N . ILE A 1 85 ? 8.880 1.722 -5.327 1.00 95.25 85 ILE A N 1
ATOM 662 C CA . ILE A 1 85 ? 10.107 2.025 -4.585 1.00 95.25 85 ILE A CA 1
ATOM 663 C C . ILE A 1 85 ? 9.945 1.531 -3.141 1.00 95.25 85 ILE A C 1
ATOM 665 O O . ILE A 1 85 ? 8.881 1.779 -2.556 1.00 95.25 85 ILE A O 1
ATOM 669 N N . PRO A 1 86 ? 10.954 0.868 -2.542 1.00 94.81 86 PRO A N 1
ATOM 670 C CA . PRO A 1 86 ? 10.903 0.480 -1.140 1.00 94.81 86 PRO A CA 1
ATOM 671 C C . PRO A 1 86 ? 10.565 1.681 -0.242 1.00 94.81 86 PRO A C 1
ATOM 673 O O . PRO A 1 86 ? 11.089 2.783 -0.464 1.00 94.81 86 PRO A O 1
ATOM 676 N N . PRO A 1 87 ? 9.719 1.513 0.793 1.00 93.69 87 PRO A N 1
ATOM 677 C CA . PRO A 1 87 ? 9.559 2.557 1.798 1.00 93.69 87 PRO A CA 1
ATOM 678 C C . PRO A 1 87 ? 10.915 2.833 2.458 1.00 93.69 87 PRO A C 1
ATOM 680 O O . PRO A 1 87 ? 11.757 1.947 2.510 1.00 93.69 87 PRO A O 1
ATOM 683 N N . SER A 1 88 ? 11.143 4.049 2.965 1.00 92.88 88 SER A N 1
ATOM 684 C CA . SER A 1 88 ? 12.379 4.418 3.686 1.00 92.88 88 SER A CA 1
ATOM 685 C C . SER A 1 88 ? 13.675 3.953 2.988 1.00 92.88 88 SER A C 1
ATOM 687 O O . SER A 1 88 ? 14.565 3.372 3.605 1.00 92.88 88 SER A O 1
ATOM 689 N N . TYR A 1 89 ? 13.765 4.174 1.677 1.00 91.12 89 TYR A N 1
ATOM 690 C CA . TYR A 1 89 ? 14.958 3.875 0.888 1.00 91.12 89 TYR A CA 1
ATOM 691 C C . TYR A 1 89 ? 15.969 5.032 0.955 1.00 91.12 89 TYR A C 1
ATOM 693 O O . TYR A 1 89 ? 15.571 6.196 0.985 1.00 91.12 89 TYR A O 1
ATOM 701 N N . THR A 1 90 ? 17.273 4.733 0.953 1.00 87.81 90 THR A N 1
ATOM 702 C CA . THR A 1 90 ? 18.352 5.730 1.133 1.00 87.81 90 THR A CA 1
ATOM 703 C C . THR A 1 90 ? 18.390 6.783 0.033 1.00 87.81 90 THR A C 1
ATOM 705 O O . THR A 1 90 ? 18.582 7.966 0.300 1.00 87.81 90 THR A O 1
ATOM 708 N N . ALA A 1 91 ? 18.217 6.353 -1.216 1.00 88.75 91 ALA A N 1
ATOM 709 C CA . ALA A 1 91 ? 18.327 7.207 -2.392 1.00 88.75 91 ALA A CA 1
ATOM 710 C C . ALA A 1 91 ? 17.202 6.874 -3.385 1.00 88.75 91 ALA A C 1
ATOM 712 O O . ALA A 1 91 ? 17.454 6.241 -4.410 1.00 88.75 91 ALA A O 1
ATOM 713 N N . PRO A 1 92 ? 15.941 7.254 -3.098 1.00 89.94 92 PRO A N 1
ATOM 714 C CA . PRO A 1 92 ? 14.791 6.854 -3.914 1.00 89.94 92 PRO A CA 1
ATOM 715 C C . PRO A 1 92 ? 14.888 7.351 -5.362 1.00 89.94 92 PRO A C 1
ATOM 717 O O . PRO A 1 92 ? 14.432 6.668 -6.271 1.00 89.94 92 PRO A O 1
ATOM 720 N N . ALA A 1 93 ? 15.546 8.491 -5.600 1.00 90.19 93 ALA A N 1
ATOM 721 C CA . ALA A 1 93 ? 15.799 9.000 -6.950 1.00 90.19 93 ALA A CA 1
ATOM 722 C C . ALA A 1 93 ? 16.790 8.133 -7.752 1.00 90.19 93 ALA A C 1
ATOM 724 O O . ALA A 1 93 ? 16.734 8.127 -8.973 1.00 90.19 93 ALA A O 1
ATOM 725 N N . ALA A 1 94 ? 17.665 7.378 -7.078 1.00 91.75 94 ALA A N 1
ATOM 726 C CA . ALA A 1 94 ? 18.637 6.476 -7.700 1.00 91.75 94 ALA A CA 1
ATOM 727 C C . ALA A 1 94 ? 18.137 5.021 -7.807 1.00 91.75 94 ALA A C 1
ATOM 729 O O . ALA A 1 94 ? 18.831 4.174 -8.373 1.00 91.75 94 ALA A O 1
ATOM 730 N N . TYR A 1 95 ? 16.964 4.712 -7.241 1.00 94.19 95 TYR A N 1
ATOM 731 C CA . TYR A 1 95 ? 16.436 3.350 -7.193 1.00 94.19 95 TYR A CA 1
ATOM 732 C C . TYR A 1 95 ? 16.261 2.751 -8.598 1.00 94.19 95 TYR A C 1
ATOM 734 O O . TYR A 1 95 ? 16.009 3.465 -9.568 1.00 94.19 95 TYR A O 1
ATOM 742 N N . ASN A 1 96 ? 16.402 1.429 -8.697 1.00 95.44 96 ASN A N 1
ATOM 743 C CA . ASN A 1 96 ? 16.287 0.661 -9.938 1.00 95.44 96 ASN A CA 1
ATOM 744 C C . ASN A 1 96 ? 17.159 1.191 -11.092 1.00 95.44 96 ASN A C 1
ATOM 746 O O . ASN A 1 96 ? 16.704 1.328 -12.223 1.00 95.44 96 ASN A O 1
ATOM 750 N N . LEU A 1 97 ? 18.422 1.515 -10.789 1.00 94.62 97 LEU A N 1
ATOM 751 C CA . LEU A 1 97 ? 19.414 1.994 -11.759 1.00 94.62 97 LEU A CA 1
ATOM 752 C C . LEU A 1 97 ? 18.993 3.268 -12.510 1.00 94.62 97 LEU A C 1
ATOM 754 O O . LEU A 1 97 ? 19.321 3.410 -13.689 1.00 94.62 97 LEU A O 1
ATOM 758 N N . SER A 1 98 ? 18.292 4.190 -11.841 1.00 93.50 98 SER A N 1
ATOM 759 C CA . SER A 1 98 ? 17.864 5.458 -12.445 1.00 93.50 98 SER A CA 1
ATOM 760 C C . SER A 1 98 ? 19.009 6.146 -13.212 1.00 93.50 98 SER A C 1
ATOM 762 O O . SER A 1 98 ? 20.120 6.242 -12.677 1.00 93.50 98 SER A O 1
ATOM 764 N N . PRO A 1 99 ? 18.768 6.646 -14.440 1.00 90.56 99 PRO A N 1
ATOM 765 C CA . PRO A 1 99 ? 19.779 7.366 -15.216 1.00 90.56 99 PRO A CA 1
ATOM 766 C C . PRO A 1 99 ? 20.116 8.742 -14.621 1.00 90.56 99 PRO A C 1
ATOM 768 O O . PRO A 1 99 ? 21.180 9.287 -14.903 1.00 90.56 99 PRO A O 1
ATOM 771 N N . ASP A 1 100 ? 19.226 9.295 -13.794 1.00 90.12 100 ASP A N 1
ATOM 772 C CA . ASP A 1 100 ? 19.398 10.579 -13.120 1.00 90.12 100 ASP A CA 1
ATOM 773 C C . ASP A 1 100 ? 18.988 10.458 -11.643 1.00 90.12 100 ASP A C 1
ATOM 775 O O . ASP A 1 100 ? 17.931 9.920 -11.308 1.00 90.12 100 ASP A O 1
ATOM 779 N N . VAL A 1 101 ? 19.860 10.941 -10.758 1.00 89.56 101 VAL A N 1
ATOM 780 C CA . VAL A 1 101 ? 19.721 10.875 -9.296 1.00 89.56 101 VAL A CA 1
ATOM 781 C C . VAL A 1 101 ? 19.169 12.169 -8.692 1.00 89.56 101 VAL A C 1
ATOM 783 O O . VAL A 1 101 ? 18.992 12.256 -7.474 1.00 89.56 101 VAL A O 1
ATOM 786 N N . ASN A 1 102 ? 18.905 13.185 -9.516 1.00 87.94 102 ASN A N 1
ATOM 787 C CA . ASN A 1 102 ? 18.332 14.445 -9.067 1.00 87.94 102 ASN A CA 1
ATOM 788 C C . ASN A 1 102 ? 16.908 14.257 -8.529 1.00 87.94 102 ASN A C 1
ATOM 790 O O . ASN A 1 102 ? 16.128 13.410 -8.974 1.00 87.94 102 ASN A O 1
ATOM 794 N N . GLN A 1 103 ? 16.530 15.102 -7.569 1.00 75.69 103 GLN A N 1
ATOM 795 C CA . GLN A 1 103 ? 15.157 15.120 -7.072 1.00 75.69 103 GLN A CA 1
ATOM 796 C C . GLN A 1 103 ? 14.193 15.484 -8.212 1.00 75.69 103 GLN A C 1
ATOM 798 O O . GLN A 1 103 ? 14.424 16.456 -8.926 1.00 75.69 103 GLN A O 1
ATOM 803 N N . ALA A 1 104 ? 13.098 14.728 -8.346 1.00 80.75 104 ALA A N 1
ATOM 804 C CA . ALA A 1 104 ? 12.095 14.864 -9.412 1.00 80.75 104 ALA A CA 1
ATOM 805 C C . ALA A 1 104 ? 12.564 14.474 -10.831 1.00 80.75 104 ALA A C 1
ATOM 807 O O . ALA A 1 104 ? 11.845 14.758 -11.797 1.00 80.75 104 ALA A O 1
ATOM 808 N N . ALA A 1 105 ? 13.728 13.829 -10.963 1.00 83.69 105 ALA A N 1
ATOM 809 C CA . ALA A 1 105 ? 14.203 13.303 -12.234 1.00 83.69 105 ALA A CA 1
ATOM 810 C C . ALA A 1 105 ? 13.313 12.176 -12.774 1.00 83.69 105 ALA A C 1
ATOM 812 O O . ALA A 1 105 ? 12.594 11.492 -12.034 1.00 83.69 105 ALA A O 1
ATOM 813 N N . PHE A 1 106 ? 13.367 11.982 -14.090 1.00 87.75 106 PHE A N 1
ATOM 814 C CA . PHE A 1 106 ? 12.631 10.919 -14.751 1.00 87.75 106 PHE A CA 1
ATOM 815 C C . PHE A 1 106 ? 13.410 9.597 -14.708 1.00 87.75 106 PHE A C 1
ATOM 817 O O . PHE A 1 106 ? 14.407 9.424 -15.401 1.00 87.75 106 PHE A O 1
ATOM 824 N N . ASN A 1 107 ? 12.930 8.659 -13.895 1.00 92.81 107 ASN A N 1
ATOM 825 C CA . ASN A 1 107 ? 13.356 7.268 -13.864 1.00 92.81 107 ASN A CA 1
ATOM 826 C C . ASN A 1 107 ? 12.403 6.375 -14.696 1.00 92.81 107 ASN A C 1
ATOM 828 O O . ASN A 1 107 ? 11.284 6.112 -14.240 1.00 92.81 107 ASN A O 1
ATOM 832 N N . PRO A 1 108 ? 12.817 5.881 -15.879 1.00 94.88 108 PRO A N 1
ATOM 833 C CA . PRO A 1 108 ? 11.990 5.027 -16.735 1.00 94.88 108 PRO A CA 1
ATOM 834 C C . PRO A 1 108 ? 11.886 3.573 -16.246 1.00 94.88 108 PRO A C 1
ATOM 836 O O . PRO A 1 108 ? 11.105 2.802 -16.801 1.00 94.88 108 PRO A O 1
ATOM 839 N N . HIS A 1 109 ? 12.663 3.188 -15.229 1.00 96.38 109 HIS A N 1
ATOM 840 C CA . HIS A 1 109 ? 12.765 1.814 -14.729 1.00 96.38 109 HIS A CA 1
ATOM 841 C C . HIS A 1 109 ? 11.812 1.524 -13.561 1.00 96.38 109 HIS A C 1
ATOM 843 O O . HIS A 1 109 ? 11.826 0.426 -13.013 1.00 96.38 109 HIS A O 1
ATOM 849 N N . VAL A 1 110 ? 10.992 2.492 -13.149 1.00 96.06 110 VAL A N 1
ATOM 850 C CA . VAL A 1 110 ? 10.021 2.344 -12.054 1.00 96.06 110 VAL A CA 1
ATOM 851 C C . VAL A 1 110 ? 8.625 2.759 -12.501 1.00 96.06 110 VAL A C 1
ATOM 853 O O . VAL A 1 110 ? 8.463 3.518 -13.457 1.00 96.06 110 VAL A O 1
ATOM 856 N N . SER A 1 111 ? 7.602 2.296 -11.787 1.00 96.44 111 SER A N 1
ATOM 857 C CA . SER A 1 111 ? 6.233 2.744 -12.006 1.00 96.44 111 SER A CA 1
ATOM 858 C C . SER A 1 111 ? 6.018 4.153 -11.489 1.00 96.44 111 SER A C 1
ATOM 860 O O . SER A 1 111 ? 6.299 4.497 -10.336 1.00 96.44 111 SER A O 1
ATOM 862 N N . TRP A 1 112 ? 5.417 4.952 -12.354 1.00 93.38 112 TRP A N 1
ATOM 863 C CA . TRP A 1 112 ? 4.895 6.260 -12.011 1.00 93.38 112 TRP A CA 1
ATOM 864 C C . TRP A 1 112 ? 3.451 6.136 -11.559 1.00 93.38 112 TRP A C 1
ATOM 866 O O . TRP A 1 112 ? 2.778 5.153 -11.865 1.00 93.38 112 TRP A O 1
ATOM 876 N N . LEU A 1 113 ? 2.960 7.151 -10.856 1.00 94.38 113 LEU A N 1
ATOM 877 C CA . LEU A 1 113 ? 1.522 7.331 -10.731 1.00 94.38 113 LEU A CA 1
ATOM 878 C C . LEU A 1 113 ? 0.891 7.476 -12.126 1.00 94.38 113 LEU A C 1
ATOM 880 O O . LEU A 1 113 ? 1.561 7.840 -13.088 1.00 94.38 113 LEU A O 1
ATOM 884 N N . SER A 1 114 ? -0.393 7.163 -12.245 1.00 94.12 114 SER A N 1
ATOM 885 C CA . SER A 1 114 ? -1.165 7.428 -13.459 1.00 94.12 114 SER A CA 1
ATOM 886 C C . SER A 1 114 ? -1.228 8.928 -13.762 1.00 94.12 11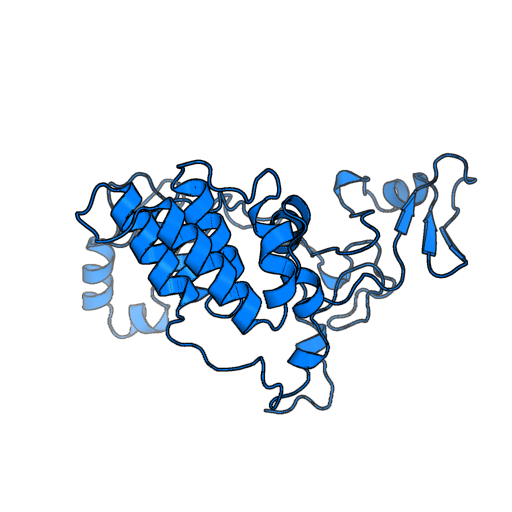4 SER A C 1
ATOM 888 O O . SER A 1 114 ? -1.315 9.760 -12.855 1.00 94.12 114 SER A O 1
ATOM 890 N N . ASP A 1 115 ? -1.260 9.298 -15.044 1.00 91.50 115 ASP A N 1
ATOM 891 C CA . ASP A 1 115 ? -1.320 10.709 -15.444 1.00 91.50 115 ASP A CA 1
ATOM 892 C C . ASP A 1 115 ? -2.618 11.396 -14.972 1.00 91.50 115 ASP A C 1
ATOM 894 O O . ASP A 1 115 ? -2.664 12.624 -14.891 1.00 91.50 115 ASP A O 1
ATOM 898 N N . MET A 1 116 ? -3.643 10.638 -14.542 1.00 91.50 116 MET A N 1
ATOM 899 C CA . MET A 1 116 ? -4.836 11.224 -13.920 1.00 91.50 116 MET A CA 1
ATOM 900 C C . MET A 1 116 ? -4.509 12.098 -12.702 1.00 91.50 116 MET A C 1
ATOM 902 O O . MET A 1 116 ? -5.205 13.088 -12.478 1.00 91.50 116 MET A O 1
ATOM 906 N N . TYR A 1 117 ? -3.436 11.788 -11.959 1.00 90.12 117 TYR A N 1
ATOM 907 C CA . TYR A 1 117 ? -3.011 12.541 -10.772 1.00 90.12 117 TYR A CA 1
ATOM 908 C C . TYR A 1 117 ? -2.303 13.863 -11.099 1.00 90.12 117 TYR A C 1
ATOM 910 O O . TYR A 1 117 ? -2.074 14.665 -10.198 1.00 90.12 117 TYR A O 1
ATOM 918 N N . ARG A 1 118 ? -1.988 14.129 -12.375 1.00 87.00 118 ARG A N 1
ATOM 919 C CA . ARG A 1 118 ? -1.484 15.439 -12.836 1.00 87.00 118 ARG A CA 1
ATOM 920 C C . ARG A 1 118 ? -2.609 16.454 -13.008 1.00 87.00 118 ARG A C 1
ATOM 922 O O . ARG A 1 118 ? -2.363 17.651 -13.125 1.00 87.00 118 ARG A O 1
ATOM 929 N N . THR A 1 119 ? -3.852 15.978 -13.039 1.00 81.75 119 THR A N 1
ATOM 930 C CA . THR A 1 119 ? -5.043 16.789 -13.291 1.00 81.75 119 THR A CA 1
ATOM 931 C C . THR A 1 119 ? -5.888 16.917 -12.026 1.00 81.75 119 THR A C 1
ATOM 933 O O . THR A 1 119 ? -5.930 16.017 -11.193 1.00 81.75 119 THR A O 1
ATOM 936 N N . PHE A 1 120 ? -6.601 18.034 -11.883 1.00 74.88 120 PHE A N 1
ATOM 937 C CA . PHE A 1 120 ? -7.503 18.278 -10.748 1.00 74.88 120 PHE A CA 1
ATOM 938 C C . PHE A 1 120 ? -8.972 17.937 -11.052 1.00 74.88 120 PHE A C 1
ATOM 940 O O . PHE A 1 120 ? -9.831 18.112 -10.191 1.00 74.88 120 PHE A O 1
ATOM 947 N N . ASN A 1 121 ? -9.283 17.493 -12.274 1.00 82.06 121 ASN A N 1
ATOM 948 C CA . ASN A 1 121 ? -10.650 17.280 -12.759 1.00 82.06 121 ASN A CA 1
ATOM 949 C C . ASN A 1 121 ? -10.942 15.833 -13.189 1.00 82.06 121 ASN A C 1
ATOM 951 O O . ASN A 1 121 ? -12.016 15.577 -13.736 1.00 82.06 121 ASN A O 1
ATOM 955 N N . SER A 1 122 ? -10.033 14.885 -12.932 1.00 87.69 122 SER A N 1
ATOM 956 C CA . SER A 1 122 ? -10.310 13.472 -13.192 1.00 87.69 122 SER A CA 1
ATOM 957 C C . SER A 1 122 ? -11.567 13.026 -12.425 1.00 87.69 122 SER A C 1
ATOM 959 O O . SER A 1 122 ? -11.649 13.227 -11.206 1.00 87.69 122 SER A O 1
ATOM 961 N N . PRO A 1 123 ? -12.550 12.391 -13.091 1.00 88.50 123 PRO A N 1
ATOM 962 C CA . PRO A 1 123 ? -13.786 11.956 -12.443 1.00 88.50 123 PRO A CA 1
ATOM 963 C C . PRO A 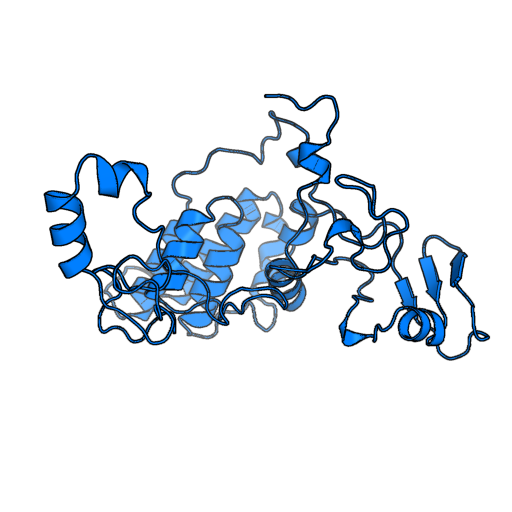1 123 ? -13.545 10.900 -11.354 1.00 88.50 123 PRO A C 1
ATOM 965 O O . PRO A 1 123 ? -14.368 10.773 -10.449 1.00 88.50 123 PRO A O 1
ATOM 968 N N . LEU A 1 124 ? -12.407 10.196 -11.397 1.00 91.06 124 LEU A N 1
ATOM 969 C CA . LEU A 1 124 ? -12.017 9.183 -10.411 1.00 91.06 124 LEU A CA 1
ATOM 970 C C . LEU A 1 124 ? -11.424 9.787 -9.125 1.00 91.06 124 LEU A C 1
ATOM 972 O O . LEU A 1 124 ? -11.437 9.135 -8.076 1.00 91.06 124 LEU A O 1
ATOM 976 N N . LEU A 1 125 ? -10.939 11.033 -9.172 1.00 89.25 125 LEU A N 1
ATOM 977 C CA . LEU A 1 125 ? -10.254 11.709 -8.065 1.00 89.25 125 LEU A CA 1
ATOM 978 C C . LEU A 1 125 ? -11.225 12.521 -7.200 1.00 89.25 125 LEU A C 1
ATOM 980 O O . LEU A 1 125 ? -11.145 13.744 -7.098 1.00 89.25 125 LEU A O 1
ATOM 984 N N . LYS A 1 126 ? -12.174 11.826 -6.570 1.00 88.00 126 LYS A N 1
ATOM 985 C CA . LYS A 1 126 ? -13.088 12.425 -5.590 1.00 88.00 126 LYS A CA 1
ATOM 986 C C . LYS A 1 126 ? -12.448 12.446 -4.201 1.00 88.00 126 LYS A C 1
ATOM 988 O O . LYS A 1 126 ? -11.788 11.486 -3.816 1.00 88.00 126 LYS A O 1
ATOM 993 N N . SER A 1 127 ? -12.709 13.503 -3.429 1.00 86.56 127 SER A N 1
ATOM 994 C CA . SER A 1 127 ? -12.421 13.513 -1.989 1.00 86.56 127 SER A CA 1
ATOM 995 C C . SER A 1 127 ? -13.416 12.588 -1.286 1.00 86.56 127 SER A C 1
ATOM 997 O O . SER A 1 127 ? -14.580 12.947 -1.100 1.00 86.56 127 SER A O 1
ATOM 999 N N . ARG A 1 128 ? -12.994 11.356 -0.996 1.00 86.50 128 ARG A N 1
ATOM 1000 C CA . ARG A 1 128 ? -13.827 10.334 -0.352 1.00 86.50 128 ARG A CA 1
ATOM 1001 C C . ARG A 1 128 ? -13.571 10.373 1.151 1.00 86.50 128 ARG A C 1
ATOM 1003 O O . ARG A 1 128 ? -12.439 10.176 1.573 1.00 86.50 128 ARG A O 1
ATOM 1010 N N . LEU A 1 129 ? -14.619 10.631 1.931 1.00 90.25 129 LEU A N 1
ATOM 1011 C CA . LEU A 1 129 ? -14.560 10.568 3.397 1.00 90.25 129 LEU A CA 1
ATOM 1012 C C . LEU A 1 129 ? -14.862 9.158 3.917 1.00 90.25 129 LEU A C 1
ATOM 1014 O O . LEU A 1 129 ? -14.214 8.707 4.845 1.00 90.25 129 LEU A O 1
ATOM 1018 N N . LEU A 1 130 ? -15.840 8.486 3.307 1.00 93.38 130 LEU A N 1
ATOM 1019 C CA . LEU A 1 130 ? -16.250 7.114 3.600 1.00 93.38 130 LEU A CA 1
ATOM 1020 C C . LEU A 1 130 ? -16.790 6.510 2.302 1.00 93.38 130 LEU A C 1
ATOM 1022 O O . LEU A 1 130 ? -17.558 7.167 1.590 1.00 93.38 130 LEU A O 1
ATOM 1026 N N . SER A 1 131 ? -16.383 5.288 1.962 1.00 94.94 131 SER A N 1
ATOM 1027 C CA . SER A 1 131 ? -16.821 4.623 0.726 1.00 94.94 131 SER A CA 1
ATOM 1028 C C . SER A 1 131 ? -17.759 3.445 0.991 1.00 94.94 131 SER A C 1
ATOM 1030 O O . SER A 1 131 ? -17.694 2.801 2.034 1.00 94.94 131 SER A O 1
ATOM 1032 N N . GLY A 1 132 ? -18.606 3.106 0.012 1.00 97.06 132 GLY A N 1
ATOM 1033 C CA . GLY A 1 132 ? -19.418 1.887 0.089 1.00 97.06 132 GLY A CA 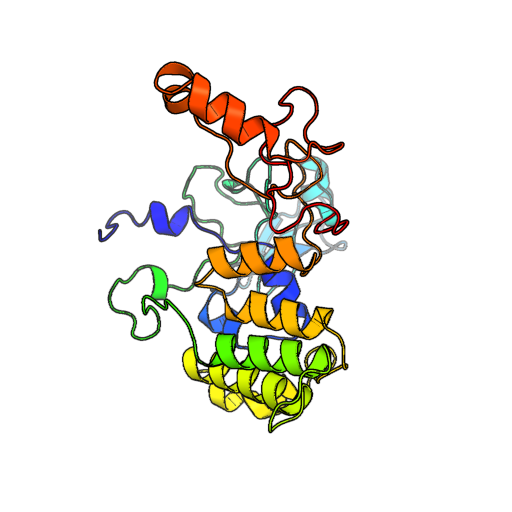1
ATOM 1034 C C . GLY A 1 132 ? -18.566 0.613 0.179 1.00 97.06 132 GLY A C 1
ATOM 1035 O O . GLY A 1 132 ? -18.954 -0.334 0.857 1.00 97.06 132 GLY A O 1
ATOM 1036 N N . SER A 1 133 ? -17.379 0.605 -0.442 1.00 98.12 133 SER A N 1
ATOM 1037 C CA . SER A 1 133 ? -16.401 -0.483 -0.304 1.00 98.12 133 SER A CA 1
ATOM 1038 C C . SER A 1 133 ? -15.928 -0.622 1.146 1.00 98.12 133 SER A C 1
ATOM 1040 O O . SER A 1 133 ? -15.982 -1.705 1.718 1.00 98.12 133 SER A O 1
ATOM 1042 N N . GLU A 1 134 ? -15.561 0.492 1.778 1.00 98.12 134 GLU A N 1
ATOM 1043 C CA . GLU A 1 134 ? -15.114 0.531 3.170 1.00 98.12 134 GLU A CA 1
ATOM 1044 C C . GLU A 1 134 ? -16.197 0.060 4.146 1.00 98.12 134 GLU A C 1
ATOM 1046 O O . GLU A 1 134 ? -15.915 -0.773 5.005 1.00 98.12 134 GLU A O 1
ATOM 1051 N N . VAL A 1 135 ? -17.442 0.522 3.978 1.00 98.38 135 VAL A N 1
ATOM 1052 C CA . VAL A 1 135 ? -18.581 0.075 4.797 1.00 98.38 135 VAL A CA 1
ATOM 1053 C C . VAL A 1 135 ? -18.784 -1.434 4.675 1.00 98.38 135 VAL A C 1
ATOM 1055 O O . VAL A 1 135 ? -18.954 -2.110 5.686 1.00 98.38 135 VAL A O 1
ATOM 1058 N N . ASN A 1 136 ? -18.722 -1.983 3.459 1.00 98.81 136 ASN A N 1
ATOM 1059 C CA . ASN A 1 136 ? -18.840 -3.426 3.269 1.00 98.81 136 ASN A CA 1
ATOM 1060 C C . ASN A 1 136 ? -17.670 -4.189 3.913 1.00 98.81 136 ASN A C 1
ATOM 1062 O O . ASN A 1 136 ? -17.912 -5.211 4.539 1.00 98.81 136 ASN A O 1
ATOM 1066 N N . PHE A 1 137 ? -16.429 -3.693 3.864 1.00 98.81 137 PHE A N 1
ATOM 1067 C CA . PHE A 1 137 ? -15.326 -4.338 4.591 1.00 98.81 137 PHE A CA 1
ATOM 1068 C C . PHE A 1 137 ? -15.497 -4.275 6.116 1.00 98.81 137 PHE A C 1
ATOM 1070 O O . PHE A 1 137 ? -15.177 -5.245 6.800 1.00 98.81 137 PHE A O 1
ATOM 1077 N N . ILE A 1 138 ? -16.035 -3.175 6.655 1.00 98.69 138 ILE A N 1
ATOM 1078 C CA . ILE A 1 138 ? -16.369 -3.064 8.085 1.00 98.69 138 ILE A CA 1
ATOM 1079 C C . ILE A 1 138 ? -17.440 -4.098 8.465 1.00 98.69 138 ILE A C 1
ATOM 1081 O O . ILE A 1 138 ? -17.300 -4.783 9.476 1.00 98.69 138 ILE A O 1
ATOM 1085 N N . LEU A 1 139 ? -18.484 -4.256 7.644 1.00 98.88 139 LEU A N 1
ATOM 1086 C CA . LEU A 1 139 ? -19.530 -5.264 7.854 1.00 98.88 139 LEU A CA 1
ATOM 1087 C C . LEU A 1 139 ? -18.995 -6.695 7.702 1.00 98.88 139 LEU A C 1
ATOM 1089 O O . LEU A 1 139 ? -19.365 -7.565 8.486 1.00 98.88 139 LEU A O 1
ATOM 1093 N N . ALA A 1 140 ? -18.085 -6.935 6.755 1.00 98.88 140 ALA A N 1
ATOM 1094 C CA . ALA A 1 140 ? -17.426 -8.226 6.583 1.00 98.88 140 ALA A CA 1
ATOM 1095 C C . ALA A 1 140 ? -16.633 -8.619 7.834 1.00 98.88 140 ALA A C 1
ATOM 1097 O O . ALA A 1 140 ? -16.755 -9.742 8.320 1.00 98.88 140 ALA A O 1
ATOM 1098 N N . GLU A 1 141 ? -15.860 -7.687 8.394 1.00 98.75 141 GLU A N 1
ATOM 1099 C CA . GLU A 1 141 ? -15.115 -7.927 9.627 1.00 98.75 141 GLU A CA 1
ATOM 1100 C C . GLU A 1 141 ? -16.039 -8.112 10.838 1.00 98.75 141 GLU A C 1
ATOM 1102 O O . GLU A 1 141 ? -15.805 -8.998 11.655 1.00 98.75 141 GLU A O 1
ATOM 1107 N N . ALA A 1 142 ? -17.109 -7.321 10.949 1.00 98.81 142 ALA A N 1
ATOM 1108 C CA . ALA A 1 142 ? -18.095 -7.474 12.016 1.00 98.81 142 ALA A CA 1
ATOM 1109 C C . ALA A 1 142 ? -18.796 -8.845 11.961 1.00 98.81 142 ALA A C 1
ATOM 1111 O O . ALA A 1 142 ? -18.914 -9.513 12.988 1.00 98.81 142 ALA A O 1
ATOM 1112 N N . ALA A 1 143 ? -19.193 -9.308 10.771 1.00 98.75 143 ALA A N 1
ATOM 1113 C CA . ALA A 1 143 ? -19.728 -10.657 10.578 1.00 98.75 143 ALA A CA 1
ATOM 1114 C C . ALA A 1 143 ? -18.686 -11.732 10.933 1.00 98.75 143 ALA A C 1
ATOM 1116 O O . ALA A 1 143 ? -19.019 -12.715 11.591 1.00 98.75 143 ALA A O 1
ATOM 1117 N N . TRP A 1 144 ? -17.418 -11.532 10.557 1.00 98.56 144 TRP A N 1
ATOM 1118 C CA . TRP A 1 144 ? -16.316 -12.435 10.910 1.00 98.56 144 TRP A CA 1
ATOM 1119 C C . TRP A 1 144 ? -16.077 -12.511 12.428 1.00 98.56 144 TRP A C 1
ATOM 1121 O O . TRP A 1 144 ? -15.823 -13.588 12.960 1.00 98.56 144 TRP A O 1
ATOM 1131 N N . LEU A 1 145 ? -16.244 -11.395 13.149 1.00 98.25 145 LEU A N 1
ATOM 1132 C CA . LEU A 1 145 ? -16.223 -11.340 14.617 1.00 98.25 145 LEU A CA 1
ATOM 1133 C C . LEU A 1 145 ? -17.445 -12.015 15.274 1.00 98.25 145 LEU A C 1
ATOM 1135 O O . LEU A 1 145 ? -17.520 -12.075 16.502 1.00 98.25 145 LEU A O 1
ATOM 1139 N N . GLY A 1 146 ? -18.406 -12.505 14.486 1.00 98.06 146 GLY A N 1
ATOM 1140 C CA . GLY A 1 146 ? -19.615 -13.171 14.966 1.00 98.06 146 GLY A CA 1
ATOM 1141 C C . GLY A 1 146 ? -20.749 -12.218 15.343 1.00 98.06 146 GLY A C 1
ATOM 1142 O O . GLY A 1 146 ? -21.656 -12.611 16.078 1.00 98.06 146 GLY A O 1
ATOM 1143 N N . TRP A 1 147 ? -20.718 -10.961 14.887 1.00 98.50 147 TRP A N 1
ATOM 1144 C CA . TRP A 1 147 ? -21.831 -10.039 15.114 1.00 98.50 147 TRP A CA 1
ATOM 1145 C C . TRP A 1 147 ? -23.039 -10.451 14.269 1.00 98.50 147 TRP A C 1
ATOM 1147 O O . TRP A 1 147 ? -22.898 -10.877 13.124 1.00 98.50 147 TRP A O 1
ATOM 1157 N N . SER A 1 148 ? -24.240 -10.302 14.831 1.00 97.62 148 SER A N 1
ATOM 1158 C CA . SER A 1 148 ? -25.483 -10.626 14.127 1.00 97.62 148 SER A CA 1
ATOM 1159 C C . SER A 1 148 ? -25.750 -9.592 13.032 1.00 97.62 148 SER A C 1
ATOM 1161 O O . SER A 1 148 ? -26.154 -8.464 13.324 1.00 97.62 148 SER A O 1
ATOM 1163 N N . LEU A 1 149 ? -25.497 -9.976 11.780 1.00 98.06 149 LEU A N 1
ATOM 1164 C CA . LEU A 1 149 ? -25.722 -9.160 10.591 1.00 98.06 149 LEU A CA 1
ATOM 1165 C C . LEU A 1 149 ? -26.628 -9.892 9.586 1.00 98.06 149 LEU A C 1
ATOM 1167 O O . LEU A 1 149 ? -26.695 -11.120 9.613 1.00 98.06 149 LEU A O 1
ATOM 1171 N N . PRO A 1 150 ? -27.328 -9.156 8.700 1.00 98.12 150 PRO A N 1
ATOM 1172 C CA . PRO A 1 150 ? -28.210 -9.763 7.701 1.00 98.12 150 PRO A CA 1
ATOM 1173 C C . PRO A 1 150 ? -27.509 -10.688 6.700 1.00 98.12 150 PRO A C 1
ATOM 1175 O O . PRO A 1 150 ? -28.129 -11.633 6.224 1.00 98.12 150 PRO A O 1
ATOM 1178 N N . GLU A 1 151 ? -26.244 -10.412 6.376 1.00 98.56 151 GLU A N 1
ATOM 1179 C CA . GLU A 1 151 ? -25.465 -11.161 5.385 1.00 98.56 151 GLU A CA 1
ATOM 1180 C C . GLU A 1 151 ? -24.197 -11.766 5.998 1.00 98.56 151 GLU A C 1
ATOM 1182 O O . GLU A 1 151 ? -23.749 -11.382 7.082 1.00 98.56 151 GLU A O 1
ATOM 1187 N N . THR A 1 152 ? -23.594 -12.712 5.277 1.00 98.69 152 THR A N 1
ATOM 1188 C CA . THR A 1 152 ? -22.347 -13.366 5.695 1.00 98.69 152 THR A CA 1
ATOM 1189 C C . THR A 1 152 ? -21.123 -12.463 5.503 1.00 98.69 152 THR A C 1
ATOM 1191 O O . THR A 1 152 ? -21.134 -11.525 4.701 1.00 98.69 152 THR A O 1
ATOM 1194 N N . ALA A 1 153 ? -20.025 -12.787 6.195 1.00 98.75 153 ALA A N 1
ATOM 1195 C CA . ALA A 1 153 ? -18.741 -12.111 6.005 1.00 98.75 153 ALA A CA 1
ATOM 1196 C C . ALA A 1 153 ? -18.246 -12.198 4.550 1.00 98.75 153 ALA A C 1
ATOM 1198 O O . ALA A 1 153 ? -17.767 -11.201 4.011 1.00 98.75 153 ALA A O 1
ATOM 1199 N N . GLU A 1 154 ? -18.432 -13.351 3.898 1.00 98.81 154 GLU A N 1
ATOM 1200 C CA . GLU A 1 154 ? -18.102 -13.557 2.485 1.00 98.81 154 GLU A CA 1
ATOM 1201 C C . GLU A 1 154 ? -18.927 -12.645 1.570 1.00 98.81 154 GLU A C 1
ATOM 1203 O O . GLU A 1 154 ? -18.374 -11.968 0.704 1.00 98.81 154 GLU A O 1
ATOM 1208 N N . THR A 1 155 ? -20.245 -12.568 1.789 1.00 98.88 155 THR A N 1
ATOM 1209 C CA . THR A 1 155 ? -21.135 -11.699 1.007 1.00 98.88 155 THR A CA 1
ATOM 1210 C C . THR A 1 155 ? -20.678 -10.242 1.085 1.00 98.88 155 THR A C 1
ATOM 1212 O O . THR A 1 155 ? -20.537 -9.573 0.059 1.00 98.88 155 THR A O 1
ATOM 1215 N N . TYR A 1 156 ? -20.404 -9.741 2.293 1.00 98.88 156 TYR A N 1
ATOM 1216 C CA . TYR A 1 156 ? -19.922 -8.374 2.477 1.00 98.88 156 TYR A CA 1
ATOM 1217 C C . TYR A 1 156 ? -18.535 -8.153 1.866 1.00 98.88 156 TYR A C 1
ATOM 1219 O O . TYR A 1 156 ? -18.323 -7.142 1.200 1.00 98.88 156 TYR A O 1
ATOM 1227 N N . TYR A 1 157 ? -17.606 -9.097 2.020 1.00 98.94 157 TYR A N 1
ATOM 1228 C CA . TYR A 1 157 ? -16.278 -9.029 1.409 1.00 98.94 157 TYR A CA 1
ATOM 1229 C C . TYR A 1 157 ? -16.355 -8.935 -0.126 1.00 98.94 157 TYR A C 1
ATOM 1231 O O . TYR A 1 157 ? -15.763 -8.040 -0.737 1.00 98.94 157 TYR A O 1
ATOM 1239 N N . ASN A 1 158 ? -17.169 -9.790 -0.747 1.00 98.88 158 ASN A N 1
ATOM 1240 C CA . ASN A 1 158 ? -17.400 -9.810 -2.190 1.00 98.88 158 ASN A CA 1
ATOM 1241 C C . ASN A 1 158 ? -18.023 -8.492 -2.683 1.00 98.88 158 ASN A C 1
ATOM 1243 O O . ASN A 1 158 ? -17.581 -7.934 -3.694 1.00 98.88 158 ASN A O 1
ATOM 1247 N N . ASN A 1 159 ? -18.999 -7.951 -1.944 1.00 98.88 159 ASN A N 1
ATOM 1248 C CA . ASN A 1 159 ? -19.610 -6.650 -2.231 1.00 98.88 159 ASN A CA 1
ATOM 1249 C C . ASN A 1 159 ? -18.604 -5.497 -2.094 1.00 98.88 159 ASN A C 1
ATOM 1251 O O . ASN A 1 159 ? -18.619 -4.561 -2.897 1.00 98.88 159 ASN A O 1
ATOM 1255 N N . ALA A 1 160 ? -17.707 -5.564 -1.108 1.00 98.81 160 ALA A N 1
ATOM 1256 C CA . ALA A 1 160 ? -16.683 -4.552 -0.880 1.00 98.81 160 ALA A CA 1
ATOM 1257 C C . ALA A 1 160 ? -15.693 -4.461 -2.047 1.00 98.81 160 ALA A C 1
ATOM 1259 O O . ALA A 1 160 ? -15.381 -3.356 -2.509 1.00 98.81 160 ALA A O 1
ATOM 1260 N N . ILE A 1 161 ? -15.238 -5.613 -2.550 1.00 98.81 161 ILE A N 1
ATOM 1261 C CA . ILE A 1 161 ? -14.365 -5.698 -3.725 1.00 98.81 161 ILE A CA 1
ATOM 1262 C C . ILE A 1 161 ? -15.084 -5.155 -4.955 1.00 98.81 161 ILE A C 1
ATOM 1264 O O . ILE A 1 161 ? -14.549 -4.265 -5.618 1.00 98.81 161 ILE A O 1
ATOM 1268 N N . LYS A 1 162 ? -16.312 -5.617 -5.219 1.00 98.81 162 LYS A N 1
ATOM 1269 C CA . LYS A 1 162 ? -17.113 -5.152 -6.358 1.00 98.81 162 LYS A CA 1
ATOM 1270 C C . LYS A 1 162 ? -17.261 -3.630 -6.361 1.00 98.81 162 LYS A C 1
ATOM 1272 O O . LYS A 1 162 ? -16.904 -2.981 -7.342 1.00 98.81 162 LYS A O 1
ATOM 1277 N N . ALA A 1 163 ? -17.678 -3.056 -5.231 1.00 98.50 163 ALA A N 1
ATOM 1278 C CA . ALA A 1 163 ? -17.842 -1.613 -5.082 1.00 98.50 163 ALA A CA 1
ATOM 1279 C C . ALA A 1 163 ? -16.526 -0.845 -5.305 1.00 98.50 163 ALA A C 1
ATOM 1281 O O . ALA A 1 163 ? -16.531 0.257 -5.859 1.00 98.50 163 ALA A O 1
ATOM 1282 N N . SER A 1 164 ? -15.384 -1.409 -4.889 1.00 98.06 164 SER A N 1
ATOM 1283 C CA . SER A 1 164 ? -14.073 -0.808 -5.154 1.00 98.06 164 SER A CA 1
ATOM 1284 C C . SER A 1 164 ? -13.744 -0.812 -6.646 1.00 98.06 164 SER A C 1
ATOM 1286 O O . SER A 1 164 ? -13.380 0.228 -7.191 1.00 98.06 164 SER A O 1
ATOM 1288 N N . LEU A 1 165 ? -13.906 -1.948 -7.326 1.00 98.56 165 LEU A N 1
ATOM 1289 C CA . LEU A 1 165 ? -13.623 -2.065 -8.757 1.00 98.56 165 LEU A CA 1
ATOM 1290 C C . LEU A 1 165 ? -14.497 -1.123 -9.593 1.00 98.56 165 LEU A C 1
ATOM 1292 O O . LEU A 1 165 ? -13.983 -0.407 -10.451 1.00 98.56 165 LEU A O 1
ATOM 1296 N N . GLU A 1 166 ? -15.795 -1.057 -9.292 1.00 97.81 166 GLU A N 1
ATOM 1297 C CA . GLU A 1 166 ? -16.733 -0.121 -9.923 1.00 97.81 166 GLU A CA 1
ATOM 1298 C C . GLU A 1 166 ? -16.303 1.336 -9.712 1.00 97.81 166 GLU A C 1
ATOM 1300 O O . GLU A 1 166 ? -16.264 2.123 -10.659 1.00 97.81 166 GLU A O 1
ATOM 1305 N N . THR A 1 167 ? -15.892 1.687 -8.488 1.00 96.00 167 THR A N 1
ATOM 1306 C CA . THR A 1 167 ? -15.406 3.035 -8.144 1.00 96.00 167 THR A CA 1
ATOM 1307 C C . THR A 1 167 ? -14.199 3.456 -8.985 1.00 96.00 167 THR A C 1
ATOM 1309 O O . THR A 1 167 ? -14.030 4.645 -9.267 1.00 96.00 167 THR A O 1
ATOM 1312 N N . TRP A 1 168 ? -13.363 2.494 -9.376 1.00 96.75 168 TRP A N 1
ATOM 1313 C CA . TRP A 1 168 ? -12.153 2.712 -10.166 1.00 96.75 168 TRP A CA 1
ATOM 1314 C C . TRP A 1 168 ? -12.334 2.426 -11.662 1.00 96.75 168 TRP A C 1
ATOM 1316 O O . TRP A 1 168 ? -11.356 2.465 -12.404 1.00 96.75 168 TRP A O 1
ATOM 1326 N N . GLY A 1 169 ? -13.570 2.196 -12.120 1.00 97.12 169 GLY A N 1
ATOM 1327 C CA . GLY A 1 169 ? -13.890 2.002 -13.537 1.00 97.12 169 GLY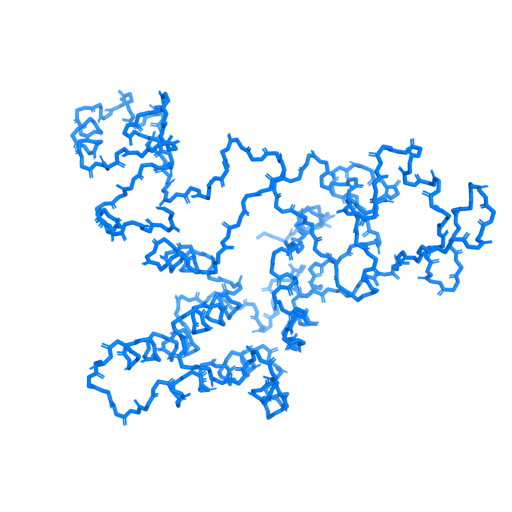 A CA 1
ATOM 1328 C C . GLY A 1 169 ? -13.442 0.656 -14.111 1.00 97.12 169 GLY A C 1
ATOM 1329 O O . GLY A 1 169 ? -13.359 0.517 -15.325 1.00 97.12 169 GLY A O 1
ATOM 1330 N N . VAL A 1 170 ? -13.156 -0.326 -13.254 1.00 98.19 170 VAL A N 1
ATOM 1331 C CA . VAL A 1 170 ? -12.715 -1.684 -13.625 1.00 98.19 170 VAL A CA 1
ATOM 1332 C C . VAL A 1 170 ? -13.700 -2.750 -13.130 1.00 98.19 170 VAL A C 1
ATOM 1334 O O . VAL A 1 170 ? -13.320 -3.884 -12.851 1.00 98.19 170 VAL A O 1
ATOM 1337 N N . GLY A 1 171 ? -14.979 -2.381 -13.000 1.00 98.38 171 GLY A N 1
ATOM 1338 C CA . GLY A 1 171 ? -16.047 -3.261 -12.508 1.00 98.38 171 GLY A CA 1
ATOM 1339 C C . GLY A 1 171 ? -16.243 -4.523 -13.353 1.00 98.38 171 GLY A C 1
ATOM 1340 O O . GLY A 1 171 ? -16.527 -5.582 -12.798 1.00 98.38 171 GLY A O 1
ATOM 1341 N N . ASP A 1 172 ? -15.999 -4.443 -14.663 1.00 98.38 172 ASP A N 1
ATOM 1342 C CA . ASP A 1 172 ? -16.122 -5.583 -15.583 1.00 98.38 172 ASP A CA 1
ATOM 1343 C C . ASP A 1 172 ? -15.130 -6.714 -15.264 1.00 98.38 172 ASP A C 1
ATOM 1345 O O . ASP A 1 172 ? -15.401 -7.875 -15.558 1.00 98.38 172 ASP A O 1
ATOM 1349 N N . ALA A 1 173 ? -14.013 -6.405 -14.594 1.00 98.25 173 ALA A N 1
ATOM 1350 C CA . ALA A 1 173 ? -13.025 -7.395 -14.165 1.00 98.25 173 ALA A CA 1
ATOM 1351 C C . ALA A 1 173 ? -13.435 -8.156 -12.888 1.00 98.25 173 ALA A C 1
ATOM 1353 O O . ALA A 1 173 ? -12.696 -9.030 -12.440 1.00 98.25 173 ALA A O 1
ATOM 1354 N N . TYR A 1 174 ? -14.579 -7.831 -12.270 1.00 98.62 174 TYR A N 1
ATOM 1355 C CA . TYR A 1 174 ? -14.977 -8.388 -10.974 1.00 98.62 174 TYR A CA 1
ATOM 1356 C C . TYR A 1 174 ? -15.046 -9.915 -10.964 1.00 98.62 174 TYR A C 1
ATOM 1358 O O . TYR A 1 174 ? -14.497 -10.525 -10.049 1.00 98.62 174 TYR A O 1
ATOM 1366 N N . ALA A 1 175 ? -15.701 -10.519 -11.960 1.00 98.31 175 ALA A N 1
ATOM 1367 C CA . ALA A 1 175 ? -15.917 -11.965 -11.997 1.00 98.31 175 ALA A CA 1
ATOM 1368 C C . ALA A 1 175 ? -14.589 -12.737 -12.014 1.00 98.31 175 ALA A C 1
ATOM 1370 O O . ALA A 1 175 ? -14.421 -13.686 -11.249 1.00 98.31 175 ALA A O 1
ATOM 1371 N N . ASP A 1 176 ? -13.632 -12.276 -12.821 1.00 98.12 176 ASP A N 1
ATOM 1372 C CA . ASP A 1 176 ? -12.306 -12.884 -12.912 1.00 98.12 176 ASP A CA 1
ATOM 1373 C C . ASP A 1 176 ? -11.466 -12.580 -11.668 1.00 98.12 176 ASP A C 1
ATOM 1375 O O . ASP A 1 176 ? -10.776 -13.459 -11.160 1.00 98.12 176 ASP A O 1
ATOM 1379 N N . PHE A 1 177 ? -11.531 -11.348 -11.148 1.00 98.25 177 PHE A N 1
ATOM 1380 C CA . PHE A 1 177 ? -10.735 -10.915 -9.999 1.00 98.25 177 PHE A CA 1
ATOM 1381 C C . PHE A 1 177 ? -11.135 -11.621 -8.701 1.00 98.25 177 PHE A C 1
ATOM 1383 O O . PHE A 1 177 ? -10.264 -12.118 -7.991 1.00 98.25 177 PHE A O 1
ATOM 1390 N N . ILE A 1 178 ? -12.434 -11.716 -8.395 1.00 98.25 178 ILE A N 1
ATOM 1391 C CA . ILE A 1 178 ? -12.900 -12.328 -7.142 1.00 98.25 178 ILE A CA 1
ATOM 1392 C C . ILE A 1 178 ? -12.640 -13.840 -7.091 1.00 98.25 178 ILE A C 1
ATOM 1394 O O . ILE A 1 178 ? -12.527 -14.408 -6.010 1.00 98.25 178 ILE A O 1
ATOM 1398 N N . ALA A 1 179 ? -12.509 -14.487 -8.252 1.00 97.38 179 ALA A N 1
ATOM 1399 C CA . ALA A 1 179 ? -12.211 -15.910 -8.364 1.00 97.38 179 ALA A CA 1
ATOM 1400 C C . ALA A 1 179 ? -10.710 -16.238 -8.239 1.00 97.38 179 ALA A C 1
ATOM 1402 O O . ALA A 1 179 ? -10.351 -17.416 -8.171 1.00 97.38 179 ALA A O 1
ATOM 1403 N N . GLN A 1 180 ? -9.818 -15.238 -8.224 1.00 96.75 180 GLN A N 1
ATOM 1404 C CA . GLN A 1 180 ? -8.378 -15.498 -8.185 1.00 96.75 180 GLN A CA 1
ATOM 1405 C C . GLN A 1 180 ? -7.950 -16.131 -6.853 1.00 96.75 180 GLN A C 1
ATOM 1407 O O . GLN A 1 180 ? -8.392 -15.690 -5.785 1.00 96.75 180 GLN A O 1
ATOM 1412 N N . PRO A 1 181 ? -7.024 -17.108 -6.873 1.00 94.31 181 PRO A N 1
ATOM 1413 C CA . PRO A 1 181 ? -6.369 -17.579 -5.659 1.00 94.31 181 PRO A CA 1
ATOM 1414 C C . PRO A 1 181 ? -5.745 -16.411 -4.883 1.00 94.31 181 PRO A C 1
ATOM 1416 O O . PRO A 1 181 ? -5.053 -15.575 -5.457 1.00 94.31 181 PRO A O 1
ATOM 1419 N N . GLY A 1 182 ? -6.008 -16.337 -3.577 1.00 91.31 182 GLY A N 1
ATOM 1420 C CA . GLY A 1 182 ? -5.571 -15.229 -2.716 1.00 91.31 182 GLY A CA 1
ATOM 1421 C C . GLY A 1 182 ? -6.521 -14.024 -2.682 1.00 91.31 182 GLY A C 1
ATOM 1422 O O . GLY A 1 182 ? -6.449 -13.232 -1.741 1.00 91.31 182 GLY A O 1
ATOM 1423 N N . VAL A 1 183 ? -7.450 -13.911 -3.638 1.00 97.19 183 VAL A N 1
ATOM 1424 C CA . VAL A 1 183 ? -8.534 -12.911 -3.628 1.00 97.19 183 VAL A CA 1
ATOM 1425 C C . VAL A 1 183 ? -9.873 -13.544 -3.249 1.00 97.19 183 VAL A C 1
ATOM 1427 O O . VAL A 1 183 ? -10.641 -12.919 -2.524 1.00 97.19 183 VAL A O 1
ATOM 1430 N N . ALA A 1 184 ? -10.149 -14.778 -3.676 1.00 97.81 184 ALA A N 1
ATOM 1431 C CA . ALA A 1 184 ? -11.330 -15.522 -3.241 1.00 97.81 184 ALA A CA 1
ATOM 1432 C C . ALA A 1 184 ? -11.373 -15.624 -1.709 1.00 97.81 184 ALA A C 1
ATOM 1434 O O . ALA A 1 184 ? -10.336 -15.867 -1.085 1.00 97.81 184 ALA A O 1
ATOM 1435 N N . TYR A 1 185 ? -12.552 -15.410 -1.116 1.00 98.44 185 TYR A N 1
ATOM 1436 C CA . TYR A 1 185 ? -12.694 -15.285 0.334 1.00 98.44 185 TYR A CA 1
ATOM 1437 C C . TYR A 1 185 ? -12.157 -16.520 1.072 1.00 98.44 185 TYR A C 1
ATOM 1439 O O . TYR A 1 185 ? -12.577 -17.643 0.801 1.00 98.44 185 TYR A O 1
ATOM 1447 N N . ASP A 1 186 ? -11.237 -16.311 2.013 1.00 97.94 186 ASP A N 1
ATOM 1448 C CA . ASP A 1 186 ? -10.540 -17.380 2.739 1.00 97.94 186 ASP A CA 1
ATOM 1449 C C . ASP A 1 186 ? -10.984 -17.525 4.203 1.00 97.94 186 ASP A C 1
ATOM 1451 O O . ASP A 1 186 ? -10.455 -18.358 4.942 1.00 97.94 186 ASP A O 1
ATOM 1455 N N . GLY A 1 187 ? -11.962 -16.727 4.642 1.00 98.12 187 GLY A N 1
ATOM 1456 C CA . GLY A 1 187 ? -12.461 -16.767 6.016 1.00 98.12 187 GLY A CA 1
ATOM 1457 C C . GLY A 1 187 ? -11.571 -16.063 7.043 1.00 98.12 187 GLY A C 1
ATOM 1458 O O . GLY A 1 187 ? -11.806 -16.219 8.243 1.00 98.12 187 GLY A O 1
ATOM 1459 N N . THR A 1 188 ? -10.555 -15.297 6.629 1.00 98.38 188 THR A N 1
ATOM 1460 C CA . THR A 1 188 ? -9.611 -14.650 7.553 1.00 98.38 188 THR A CA 1
ATOM 1461 C C . THR A 1 188 ? -9.821 -13.140 7.680 1.00 98.38 188 THR A C 1
ATOM 1463 O O . THR A 1 188 ? -10.067 -12.422 6.709 1.00 98.38 188 THR A O 1
ATOM 1466 N N . GLN A 1 189 ? -9.624 -12.612 8.895 1.00 98.12 189 GLN A N 1
ATOM 1467 C CA . GLN A 1 189 ? -9.537 -11.163 9.120 1.00 98.12 189 GLN A CA 1
ATOM 1468 C C . GLN A 1 189 ? -8.387 -10.542 8.316 1.00 98.12 189 GLN A C 1
ATOM 1470 O O . GLN A 1 189 ? -8.531 -9.439 7.792 1.00 98.12 189 GLN A O 1
ATOM 1475 N N . LYS A 1 190 ? -7.258 -11.257 8.192 1.00 98.00 190 LYS A N 1
ATOM 1476 C CA . LYS A 1 190 ? -6.089 -10.803 7.430 1.00 98.00 190 LYS A CA 1
ATOM 1477 C C . LYS A 1 190 ? -6.481 -10.434 6.002 1.00 98.00 190 LYS A C 1
ATOM 1479 O O . LYS A 1 190 ? -6.167 -9.329 5.570 1.00 98.00 190 LYS A O 1
ATOM 1484 N N . GLN A 1 191 ? -7.209 -11.300 5.299 1.00 98.00 191 GLN A N 1
ATOM 1485 C CA . GLN A 1 191 ? -7.628 -11.029 3.926 1.00 98.00 191 GLN A CA 1
ATOM 1486 C C . GLN A 1 191 ? -8.595 -9.841 3.829 1.00 98.00 191 GLN A C 1
ATOM 1488 O O . GLN A 1 191 ? -8.392 -8.963 2.987 1.00 98.00 191 GLN A O 1
ATOM 1493 N N . ILE A 1 192 ? -9.595 -9.766 4.718 1.00 98.69 192 ILE A N 1
ATOM 1494 C CA . ILE A 1 192 ? -10.550 -8.644 4.773 1.00 98.69 192 ILE A CA 1
ATOM 1495 C C . ILE A 1 192 ? -9.795 -7.314 4.904 1.00 98.69 192 ILE A C 1
ATOM 1497 O O . ILE A 1 192 ? -10.026 -6.389 4.123 1.00 98.69 192 ILE A O 1
ATOM 1501 N N . ILE A 1 193 ? -8.864 -7.217 5.858 1.00 98.50 193 ILE A N 1
ATOM 1502 C CA . ILE A 1 193 ? -8.120 -5.978 6.108 1.00 98.50 193 ILE A CA 1
ATOM 1503 C C . ILE A 1 193 ? -7.123 -5.668 4.994 1.00 98.50 193 ILE A C 1
ATOM 1505 O O . ILE A 1 193 ? -6.997 -4.507 4.615 1.00 98.50 193 ILE A O 1
ATOM 1509 N N . VAL A 1 194 ? -6.447 -6.668 4.424 1.00 98.00 194 VAL A N 1
ATOM 1510 C CA . VAL A 1 194 ? -5.530 -6.456 3.291 1.00 98.00 194 VAL A CA 1
ATOM 1511 C C . VAL A 1 194 ? -6.284 -5.896 2.081 1.00 98.00 194 VAL A C 1
ATOM 1513 O O . VAL A 1 194 ? -5.838 -4.917 1.484 1.00 98.00 194 VAL A O 1
ATOM 1516 N N . GLN A 1 195 ? -7.453 -6.444 1.739 1.00 98.31 195 GLN A N 1
ATOM 1517 C CA . GLN A 1 195 ? -8.254 -5.928 0.625 1.00 98.31 195 GLN A CA 1
ATOM 1518 C C . GLN A 1 195 ? -8.872 -4.559 0.920 1.00 98.31 195 GLN A C 1
ATOM 1520 O O . GLN A 1 195 ? -8.915 -3.707 0.025 1.00 98.31 195 GLN A O 1
ATOM 1525 N N . LYS A 1 196 ? -9.278 -4.303 2.173 1.00 98.25 196 LYS A N 1
ATOM 1526 C CA . LYS A 1 196 ? -9.694 -2.967 2.622 1.00 98.25 196 LYS A CA 1
ATOM 1527 C C . LYS A 1 196 ? -8.555 -1.959 2.473 1.00 98.25 196 LYS A C 1
ATOM 1529 O O . LYS A 1 196 ? -8.764 -0.884 1.922 1.00 98.25 196 LYS A O 1
ATOM 1534 N N . TRP A 1 197 ? -7.343 -2.320 2.891 1.00 98.00 197 TRP A N 1
ATOM 1535 C CA . TRP A 1 197 ? -6.150 -1.482 2.774 1.00 98.00 197 TRP A CA 1
ATOM 1536 C C . TRP A 1 197 ? -5.844 -1.107 1.318 1.00 98.00 197 TRP A C 1
ATOM 1538 O O . TRP A 1 197 ? -5.601 0.069 1.041 1.00 98.00 197 TRP A O 1
ATOM 1548 N N . ILE A 1 198 ? -5.934 -2.064 0.383 1.00 97.75 198 ILE A N 1
ATOM 1549 C CA . ILE A 1 198 ? -5.794 -1.796 -1.059 1.00 97.75 198 ILE A CA 1
ATOM 1550 C C . ILE A 1 198 ? -6.913 -0.858 -1.538 1.00 97.75 198 ILE A C 1
ATOM 1552 O O . ILE A 1 198 ? -6.646 0.144 -2.201 1.00 97.75 198 ILE A O 1
ATOM 1556 N N . ALA A 1 199 ? -8.173 -1.139 -1.183 1.00 96.81 199 ALA A N 1
ATOM 1557 C CA . ALA A 1 199 ? -9.320 -0.317 -1.580 1.00 96.81 199 ALA A CA 1
ATOM 1558 C C . ALA A 1 199 ? -9.238 1.134 -1.062 1.00 96.81 199 ALA A C 1
ATOM 1560 O O . ALA A 1 199 ? -9.742 2.051 -1.716 1.00 96.81 199 ALA A O 1
ATOM 1561 N N . SER A 1 200 ? -8.554 1.345 0.063 1.00 95.25 200 SER A N 1
ATOM 1562 C CA . SER A 1 200 ? -8.329 2.631 0.727 1.00 95.25 200 SER A CA 1
ATOM 1563 C C . SER A 1 200 ? -7.142 3.432 0.165 1.00 95.25 200 SER A C 1
ATOM 1565 O O . SER A 1 200 ? -6.584 4.278 0.863 1.00 95.25 200 SER A O 1
ATOM 1567 N N . TRP A 1 201 ? -6.773 3.242 -1.109 1.00 92.31 201 TRP A N 1
ATOM 1568 C CA . TRP A 1 201 ? -5.690 3.975 -1.793 1.00 92.31 201 TRP A CA 1
ATOM 1569 C C . TRP A 1 201 ? -5.720 5.505 -1.587 1.00 92.31 201 TRP A C 1
ATOM 1571 O O . TRP A 1 201 ? -4.675 6.140 -1.464 1.00 92.31 201 TRP A O 1
ATOM 1581 N N . GLN A 1 202 ? -6.911 6.107 -1.498 1.00 89.00 202 GLN A N 1
ATOM 1582 C CA . GLN A 1 202 ? -7.091 7.548 -1.248 1.00 89.00 202 GLN A CA 1
ATOM 1583 C C . GLN A 1 202 ? -7.498 7.903 0.191 1.00 89.00 202 GLN A C 1
ATOM 1585 O O . GLN A 1 202 ? -7.759 9.067 0.481 1.00 89.00 202 GLN A O 1
ATOM 1590 N N . ALA A 1 203 ? -7.539 6.921 1.088 1.00 91.25 203 ALA A N 1
ATOM 1591 C CA . ALA A 1 203 ? -7.952 7.047 2.483 1.00 91.25 203 ALA A CA 1
ATOM 1592 C C . ALA A 1 203 ? -6.872 6.471 3.419 1.00 91.25 203 ALA A C 1
ATOM 1594 O O . ALA A 1 203 ? -7.140 5.666 4.309 1.00 91.25 203 ALA A O 1
ATOM 1595 N N . ALA A 1 204 ? -5.616 6.888 3.215 1.00 89.62 204 ALA A N 1
ATOM 1596 C CA . ALA A 1 204 ? -4.456 6.332 3.919 1.00 89.62 204 ALA A CA 1
ATOM 1597 C C . ALA A 1 204 ? -4.535 6.457 5.455 1.00 89.62 204 ALA A C 1
ATOM 1599 O O . ALA A 1 204 ? -3.987 5.615 6.166 1.00 89.62 204 ALA A O 1
ATOM 1600 N N . THR A 1 205 ? -5.224 7.477 5.976 1.00 92.69 205 THR A N 1
ATOM 1601 C CA . THR A 1 205 ? -5.446 7.641 7.421 1.00 92.69 205 THR A CA 1
ATOM 1602 C C . THR A 1 205 ? -6.278 6.497 8.001 1.00 92.69 205 THR A C 1
ATOM 1604 O O . THR A 1 205 ? -5.906 5.962 9.045 1.00 92.69 205 THR A O 1
ATOM 1607 N N . GLU A 1 206 ? -7.342 6.080 7.308 1.00 94.00 206 GLU A N 1
ATOM 1608 C CA . GLU A 1 206 ? -8.176 4.941 7.718 1.00 94.00 206 GLU A CA 1
ATOM 1609 C C . GLU A 1 206 ? -7.393 3.631 7.611 1.00 94.00 206 GLU A C 1
ATOM 1611 O O . GLU A 1 206 ? -7.356 2.851 8.559 1.00 94.00 206 GLU A O 1
ATOM 1616 N N . SER A 1 207 ? -6.631 3.450 6.527 1.00 94.88 207 SER A N 1
ATOM 1617 C CA . SER A 1 207 ? -5.690 2.330 6.389 1.00 94.88 207 SER A CA 1
ATOM 1618 C C . SER A 1 207 ? -4.692 2.241 7.551 1.00 94.88 207 SER A C 1
ATOM 1620 O O . SER A 1 207 ? -4.400 1.152 8.045 1.00 94.88 207 SER A O 1
ATOM 1622 N N . TRP A 1 208 ? -4.160 3.374 8.019 1.00 96.06 208 TRP A N 1
ATOM 1623 C CA . TRP A 1 208 ? -3.255 3.400 9.169 1.00 96.06 208 TRP A CA 1
ATOM 1624 C C . TRP A 1 208 ? -3.986 3.119 10.488 1.00 96.06 208 TRP A C 1
ATOM 1626 O O . TRP A 1 208 ? -3.425 2.475 11.375 1.00 96.06 208 TRP A O 1
ATOM 1636 N N . ALA A 1 209 ? -5.236 3.564 10.638 1.00 95.94 209 ALA A N 1
ATOM 1637 C CA . ALA A 1 209 ? -6.071 3.220 11.787 1.00 95.94 209 ALA A CA 1
ATOM 1638 C C . ALA A 1 209 ? -6.363 1.711 11.850 1.00 95.94 209 ALA A C 1
ATOM 1640 O O . ALA A 1 209 ? -6.186 1.103 12.911 1.00 95.94 209 ALA A O 1
ATOM 1641 N N . ASP A 1 210 ? -6.713 1.098 10.717 1.00 97.00 210 ASP A N 1
ATOM 1642 C CA . ASP A 1 210 ? -6.922 -0.346 10.594 1.00 97.00 210 ASP A CA 1
ATOM 1643 C C . ASP A 1 210 ? -5.653 -1.137 10.905 1.00 97.00 210 ASP A C 1
ATOM 1645 O O . ASP A 1 210 ? -5.696 -2.079 11.700 1.00 97.00 210 ASP A O 1
ATOM 1649 N N . TYR A 1 211 ? -4.507 -0.713 10.365 1.00 97.38 211 TYR A N 1
ATOM 1650 C CA . TYR A 1 211 ? -3.220 -1.316 10.697 1.00 97.38 211 TYR A CA 1
ATOM 1651 C C . TYR A 1 211 ? -2.969 -1.292 12.204 1.00 97.38 211 TYR A C 1
ATOM 1653 O O . TYR A 1 211 ? -2.714 -2.334 12.795 1.00 97.38 211 TYR A O 1
ATOM 1661 N N . LYS A 1 212 ? -3.130 -0.141 12.868 1.00 97.00 212 LYS A N 1
ATOM 1662 C CA . LYS A 1 212 ? -2.892 -0.025 14.317 1.00 97.00 212 LYS A CA 1
ATOM 1663 C C . LYS A 1 212 ? -3.748 -0.984 15.146 1.00 97.00 212 LYS A C 1
ATOM 1665 O O . LYS A 1 212 ? -3.236 -1.574 16.092 1.00 97.00 212 LYS A O 1
ATOM 1670 N N . ARG A 1 213 ? -5.035 -1.137 14.811 1.00 96.12 213 ARG A N 1
ATOM 1671 C CA . ARG A 1 213 ? -5.970 -1.978 15.583 1.00 96.12 213 ARG A CA 1
ATOM 1672 C C . ARG A 1 213 ? -5.894 -3.469 15.231 1.00 96.12 213 ARG A C 1
ATOM 1674 O O . ARG A 1 213 ? -6.348 -4.297 16.020 1.00 96.12 213 ARG A O 1
ATOM 1681 N N . THR A 1 214 ? -5.376 -3.827 14.052 1.00 96.94 214 THR A N 1
ATOM 1682 C CA . THR A 1 214 ? -5.381 -5.220 13.564 1.00 96.94 214 THR A CA 1
ATOM 1683 C C . THR A 1 214 ? -4.000 -5.849 13.433 1.00 96.94 214 THR A C 1
ATOM 1685 O O . THR A 1 214 ? -3.898 -7.055 13.628 1.00 96.94 214 THR A O 1
ATOM 1688 N N . GLY A 1 215 ? -2.962 -5.057 13.160 1.00 96.75 215 GLY A N 1
ATOM 1689 C CA . GLY A 1 215 ? -1.652 -5.530 12.709 1.00 96.75 215 GLY A CA 1
ATOM 1690 C C . GLY A 1 215 ? -1.588 -5.840 11.209 1.00 96.75 215 GLY A C 1
ATOM 1691 O O . GLY A 1 215 ? -0.534 -6.252 10.734 1.00 96.75 215 GLY A O 1
ATOM 1692 N N . PHE A 1 216 ? -2.683 -5.645 10.458 1.00 97.50 216 PHE A N 1
ATOM 1693 C CA . PHE A 1 216 ? -2.771 -5.979 9.036 1.00 97.50 216 PHE A CA 1
ATOM 1694 C C . PHE A 1 216 ? -2.882 -4.740 8.125 1.00 97.50 216 PHE A C 1
ATOM 1696 O O . PHE A 1 216 ? -3.529 -3.762 8.502 1.00 97.50 216 PHE A O 1
ATOM 1703 N N . PRO A 1 217 ? -2.308 -4.781 6.905 1.00 96.56 217 PRO A N 1
ATOM 1704 C CA . PRO A 1 217 ? -1.313 -5.767 6.460 1.00 96.56 217 PRO A CA 1
ATOM 1705 C C . PRO A 1 217 ? -0.082 -5.774 7.382 1.00 96.56 217 PRO A C 1
ATOM 1707 O O . PRO A 1 217 ? 0.165 -4.800 8.086 1.00 96.56 217 PRO A O 1
ATOM 1710 N N . GLU A 1 218 ? 0.668 -6.876 7.395 1.00 95.19 218 GLU A N 1
ATOM 1711 C CA . GLU A 1 218 ? 1.914 -6.991 8.168 1.00 95.19 218 GLU A CA 1
ATOM 1712 C C . GLU A 1 218 ? 2.972 -6.065 7.545 1.00 95.19 218 GLU A C 1
ATOM 1714 O O . GLU A 1 218 ? 3.717 -6.440 6.641 1.00 95.19 218 GLU A O 1
ATOM 1719 N N . LEU A 1 219 ? 2.960 -4.795 7.956 1.00 94.88 219 LEU A N 1
ATOM 1720 C CA . LEU A 1 219 ? 3.829 -3.766 7.404 1.00 94.88 219 LEU A CA 1
ATOM 1721 C C . LEU A 1 219 ? 5.220 -3.842 8.027 1.00 94.88 219 LEU A C 1
ATOM 1723 O O . LEU A 1 219 ? 5.384 -3.791 9.246 1.00 94.88 219 LEU A O 1
ATOM 1727 N N . HIS A 1 220 ? 6.228 -3.840 7.162 1.00 91.75 220 HIS A N 1
ATOM 1728 C CA . HIS A 1 220 ? 7.627 -3.741 7.548 1.00 91.75 220 HIS A CA 1
ATOM 1729 C C . HIS A 1 220 ? 8.198 -2.383 7.161 1.00 91.75 220 HIS A C 1
ATOM 1731 O O . HIS A 1 220 ? 7.825 -1.774 6.155 1.00 91.75 220 HIS A O 1
ATOM 1737 N N . THR A 1 221 ? 9.118 -1.897 7.982 1.00 93.31 221 THR A N 1
ATOM 1738 C CA . THR A 1 221 ? 9.848 -0.674 7.684 1.00 93.31 221 THR A CA 1
ATOM 1739 C C . THR A 1 221 ? 10.925 -0.919 6.634 1.00 93.31 221 THR A C 1
ATOM 1741 O O . THR A 1 221 ? 11.409 -2.034 6.466 1.00 93.31 221 THR A O 1
ATOM 1744 N N . GLY A 1 222 ? 11.328 0.142 5.944 1.00 91.75 222 GLY A N 1
ATOM 1745 C CA . GLY A 1 222 ? 12.399 0.069 4.960 1.00 91.75 222 GLY A CA 1
ATOM 1746 C C . GLY A 1 222 ? 13.814 0.028 5.533 1.00 91.75 222 GLY A C 1
ATOM 1747 O O . GLY A 1 222 ? 13.998 0.193 6.741 1.00 91.75 222 GLY A O 1
ATOM 1748 N N . PRO A 1 223 ? 14.823 -0.107 4.657 1.00 89.25 223 PRO A N 1
ATOM 1749 C CA . PRO A 1 223 ? 16.222 -0.290 5.044 1.00 89.25 223 PRO A CA 1
ATOM 1750 C C . PRO A 1 223 ? 16.819 0.889 5.825 1.00 89.25 223 PRO A C 1
ATOM 1752 O O . PRO A 1 223 ? 17.738 0.682 6.610 1.00 89.25 223 PRO A O 1
ATOM 1755 N N . MET A 1 224 ? 16.302 2.111 5.647 1.00 92.44 224 MET A N 1
ATOM 1756 C CA . MET A 1 224 ? 16.775 3.305 6.365 1.00 92.44 224 MET A CA 1
ATOM 1757 C C . MET A 1 224 ? 15.840 3.766 7.477 1.00 92.44 224 MET A C 1
ATOM 1759 O O . MET A 1 224 ? 15.937 4.906 7.943 1.00 92.44 224 MET A O 1
ATOM 1763 N N . ALA A 1 225 ? 14.906 2.919 7.899 1.00 93.38 225 ALA A N 1
ATOM 1764 C CA . ALA A 1 225 ? 14.011 3.293 8.972 1.00 93.38 225 ALA A CA 1
ATOM 1765 C C . ALA A 1 225 ? 14.778 3.421 10.290 1.00 93.38 225 ALA A C 1
ATOM 1767 O O . ALA A 1 225 ? 15.613 2.590 10.635 1.00 93.38 225 ALA A O 1
ATOM 1768 N N . ILE A 1 226 ? 14.453 4.463 11.057 1.00 92.00 226 ILE A N 1
ATOM 1769 C CA . ILE A 1 226 ? 15.084 4.728 12.359 1.00 92.00 226 ILE A CA 1
ATOM 1770 C C . ILE A 1 226 ? 14.778 3.598 13.354 1.00 92.00 226 ILE A C 1
ATOM 1772 O O . ILE A 1 226 ? 15.576 3.319 14.247 1.00 92.00 226 ILE A O 1
ATOM 1776 N N . LYS A 1 227 ? 13.620 2.945 13.202 1.00 92.06 227 LYS A N 1
ATOM 1777 C CA . LYS A 1 227 ? 13.193 1.794 14.003 1.00 92.06 227 LYS A CA 1
ATOM 1778 C C . LYS A 1 227 ? 12.579 0.741 13.092 1.00 92.06 227 LYS A C 1
ATOM 1780 O O . LYS A 1 227 ? 11.979 1.090 12.082 1.00 92.06 227 LYS A O 1
ATOM 1785 N N . ALA A 1 228 ? 12.668 -0.522 13.502 1.00 90.56 228 ALA A N 1
ATOM 1786 C CA . ALA A 1 228 ? 12.156 -1.676 12.756 1.00 90.56 228 ALA A CA 1
ATOM 1787 C C . ALA A 1 228 ? 10.615 -1.812 12.759 1.00 90.56 228 ALA A C 1
ATOM 1789 O O . ALA A 1 228 ? 10.073 -2.766 12.208 1.00 90.56 228 ALA A O 1
ATOM 1790 N N . ALA A 1 229 ? 9.905 -0.881 13.402 1.00 94.19 229 ALA A N 1
ATOM 1791 C CA . ALA A 1 229 ? 8.458 -0.904 13.575 1.00 94.19 229 ALA A CA 1
ATOM 1792 C C . ALA A 1 229 ? 7.808 0.338 12.954 1.00 94.19 229 ALA A C 1
ATOM 1794 O O . ALA A 1 229 ? 8.349 1.441 13.040 1.00 94.19 229 ALA A O 1
ATOM 1795 N N . VAL A 1 230 ? 6.618 0.188 12.368 1.00 95.44 230 VAL A N 1
ATOM 1796 C CA . VAL A 1 230 ? 5.835 1.330 11.867 1.00 95.44 230 VAL A CA 1
ATOM 1797 C C . VAL A 1 230 ? 5.274 2.127 13.059 1.00 95.44 230 VAL A C 1
ATOM 1799 O O . VAL A 1 230 ? 4.721 1.512 13.980 1.00 95.44 230 VAL A O 1
ATOM 1802 N N . PRO A 1 231 ? 5.397 3.471 13.075 1.00 95.62 231 PRO A N 1
ATOM 1803 C CA . PRO A 1 231 ? 4.871 4.304 14.156 1.00 95.62 231 PRO A CA 1
ATOM 1804 C C . PRO A 1 231 ? 3.340 4.241 14.233 1.00 95.62 231 PRO A C 1
ATOM 1806 O O . PRO A 1 231 ? 2.650 4.051 13.229 1.00 95.62 231 PRO A O 1
ATOM 1809 N N . VAL A 1 232 ? 2.797 4.441 15.436 1.00 96.88 232 VAL A N 1
ATOM 1810 C CA . VAL A 1 232 ? 1.357 4.290 15.738 1.00 96.88 232 VAL A CA 1
ATOM 1811 C C . VAL A 1 232 ? 0.683 5.598 16.159 1.00 96.88 232 VAL A C 1
ATOM 1813 O O . VAL A 1 232 ? -0.538 5.660 16.329 1.00 96.88 232 VAL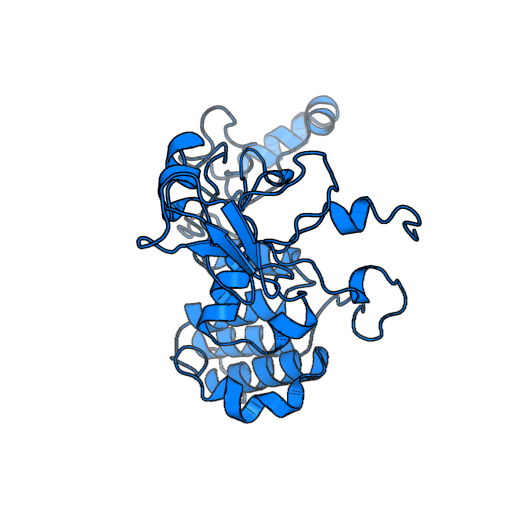 A O 1
ATOM 1816 N N . ARG A 1 233 ? 1.455 6.676 16.299 1.00 96.25 233 ARG A N 1
ATOM 1817 C CA . ARG A 1 233 ? 0.943 8.019 16.579 1.00 96.25 233 ARG A CA 1
ATOM 1818 C C . ARG A 1 233 ? 1.910 9.097 16.105 1.00 96.25 233 ARG A C 1
ATOM 1820 O O . ARG A 1 233 ? 3.084 8.834 15.865 1.00 96.25 233 ARG A O 1
ATOM 1827 N N . PHE A 1 234 ? 1.413 10.326 16.043 1.00 95.62 234 PHE A N 1
ATOM 1828 C CA . PHE A 1 234 ? 2.268 11.508 16.044 1.00 95.62 234 PHE A CA 1
ATOM 1829 C C . PHE A 1 234 ? 2.592 11.895 17.491 1.00 95.62 234 PHE A C 1
ATOM 1831 O O . PHE A 1 234 ? 1.736 11.803 18.377 1.00 95.62 234 PHE A O 1
ATOM 1838 N N . TYR A 1 235 ? 3.832 12.308 17.730 1.00 95.12 235 TYR A N 1
ATOM 1839 C CA . TYR A 1 235 ? 4.273 12.815 19.025 1.00 95.12 235 TYR A CA 1
ATOM 1840 C C . TYR A 1 235 ? 3.802 14.257 19.245 1.00 95.12 235 TYR A C 1
ATOM 1842 O O . TYR A 1 235 ? 3.570 15.006 18.294 1.00 95.12 235 TYR A O 1
ATOM 1850 N N . TYR A 1 236 ? 3.698 14.678 20.506 1.00 96.81 236 TYR A N 1
ATOM 1851 C CA . TYR A 1 236 ? 3.444 16.078 20.838 1.00 96.81 236 TYR A CA 1
ATOM 1852 C C . TYR A 1 236 ? 4.650 16.930 20.436 1.00 96.81 236 TYR A C 1
ATOM 1854 O O . TYR A 1 236 ? 5.785 16.662 20.849 1.00 96.81 236 TYR A O 1
ATOM 1862 N N . MET A 1 237 ? 4.404 17.950 19.613 1.00 96.19 237 MET A N 1
ATOM 1863 C CA . MET A 1 237 ? 5.442 18.829 19.077 1.00 96.19 237 MET A CA 1
ATOM 1864 C C . MET A 1 237 ? 6.100 19.665 20.182 1.00 96.19 237 MET A C 1
ATOM 1866 O O . MET A 1 237 ? 5.528 19.902 21.246 1.00 96.19 237 MET A O 1
ATOM 1870 N N . LEU A 1 238 ? 7.327 20.131 19.929 1.00 96.00 238 LEU A N 1
ATOM 1871 C CA . LEU A 1 238 ? 8.099 20.914 20.900 1.00 96.00 238 LEU A CA 1
ATOM 1872 C C . LEU A 1 238 ? 7.375 22.198 21.338 1.00 96.00 238 LEU A C 1
ATOM 1874 O O . LEU A 1 238 ? 7.421 22.540 22.515 1.00 96.00 238 LEU A O 1
ATOM 1878 N N . SER A 1 239 ? 6.686 22.877 20.419 1.00 97.44 239 SER A N 1
ATOM 1879 C CA . SER A 1 239 ? 5.901 24.077 20.732 1.00 97.44 239 SER A CA 1
ATOM 1880 C C . SER A 1 239 ? 4.833 23.799 21.789 1.00 97.44 239 SER A C 1
ATOM 1882 O O . SER A 1 239 ? 4.754 24.528 22.772 1.00 97.44 239 SER A O 1
ATOM 1884 N N . GLU A 1 240 ? 4.076 22.710 21.636 1.00 96.56 240 GLU A N 1
ATOM 1885 C CA . GLU A 1 240 ? 3.013 22.331 22.571 1.00 96.56 240 GLU A CA 1
ATOM 1886 C C . GLU A 1 240 ? 3.586 21.965 23.946 1.00 96.56 240 GLU A C 1
ATOM 1888 O O . GLU A 1 240 ? 3.069 22.391 24.975 1.00 96.56 240 GLU A O 1
ATOM 1893 N N . ARG A 1 241 ? 4.729 21.266 23.977 1.00 95.25 241 ARG A N 1
ATOM 1894 C CA . ARG A 1 241 ? 5.442 20.948 25.227 1.00 95.25 241 ARG A CA 1
ATOM 1895 C C . ARG A 1 241 ? 5.947 22.188 25.968 1.00 95.25 241 ARG A C 1
ATOM 1897 O O . ARG A 1 241 ? 6.008 22.169 27.193 1.00 95.25 241 ARG A O 1
ATOM 1904 N N . ASN A 1 242 ? 6.301 23.248 25.244 1.00 97.12 242 ASN A N 1
ATOM 1905 C CA . ASN A 1 242 ? 6.787 24.494 25.837 1.00 97.12 242 ASN A CA 1
ATOM 1906 C C . ASN A 1 242 ? 5.644 25.407 26.301 1.00 97.12 242 ASN A C 1
ATOM 1908 O O . ASN A 1 242 ? 5.770 26.056 27.335 1.00 97.12 242 ASN A O 1
ATOM 1912 N N . LEU A 1 243 ? 4.548 25.472 25.538 1.00 98.06 243 LEU A N 1
ATOM 1913 C CA . LEU A 1 243 ? 3.436 26.396 25.788 1.00 98.06 243 LEU A CA 1
ATOM 1914 C C . LEU A 1 243 ? 2.357 25.816 26.710 1.00 98.06 243 LEU A C 1
ATOM 1916 O O . LEU A 1 243 ? 1.665 26.574 27.383 1.00 98.06 243 LEU A O 1
ATOM 1920 N N . ASN A 1 244 ? 2.217 24.490 26.756 1.00 97.94 244 ASN A N 1
ATOM 1921 C CA . ASN A 1 244 ? 1.122 23.799 27.435 1.00 97.94 244 ASN A CA 1
ATOM 1922 C C . ASN A 1 244 ? 1.621 22.607 28.274 1.00 97.94 244 ASN A C 1
ATOM 1924 O O . ASN A 1 244 ? 1.002 21.542 28.331 1.00 97.94 244 ASN A O 1
ATOM 1928 N N . LYS A 1 245 ? 2.784 22.791 28.914 1.00 97.19 245 LYS A N 1
ATOM 1929 C CA . LYS A 1 245 ? 3.567 21.733 29.567 1.00 97.19 245 LYS A CA 1
ATOM 1930 C C . LYS A 1 245 ? 2.733 20.819 30.473 1.00 97.19 245 LYS A C 1
ATOM 1932 O O . LYS A 1 245 ? 2.733 19.615 30.256 1.00 97.19 245 LYS A O 1
ATOM 1937 N N . THR A 1 246 ? 1.988 21.383 31.425 1.00 98.19 246 THR A N 1
ATOM 1938 C CA . THR A 1 246 ? 1.205 20.613 32.409 1.00 98.19 246 THR A CA 1
ATOM 1939 C C . THR A 1 246 ? 0.193 19.672 31.755 1.00 98.19 246 THR A C 1
ATOM 1941 O O . THR A 1 246 ? 0.102 18.509 32.138 1.00 98.19 246 THR A O 1
ATOM 1944 N N . ASN A 1 247 ? -0.547 20.142 30.745 1.00 98.12 247 ASN A N 1
ATOM 1945 C CA . ASN A 1 247 ? -1.544 19.309 30.070 1.00 98.12 247 ASN A CA 1
ATOM 1946 C C . ASN A 1 247 ? -0.889 18.251 29.180 1.00 98.12 247 ASN A C 1
ATOM 1948 O O . ASN A 1 247 ? -1.408 17.144 29.060 1.00 98.12 247 ASN A O 1
ATOM 1952 N N . VAL A 1 248 ? 0.254 18.567 28.568 1.00 97.12 248 VAL A N 1
ATOM 1953 C CA . VAL A 1 248 ? 0.992 17.592 27.764 1.00 97.12 248 VAL A CA 1
ATOM 1954 C C . VAL A 1 248 ? 1.609 16.504 28.641 1.00 97.12 248 VAL A C 1
ATOM 1956 O O . VAL A 1 248 ? 1.529 15.338 28.271 1.00 97.12 248 VAL A O 1
ATOM 1959 N N . GLU A 1 249 ? 2.180 16.849 29.795 1.00 96.06 249 GLU A N 1
ATOM 1960 C CA . GLU A 1 249 ? 2.708 15.867 30.752 1.00 96.06 249 GLU A CA 1
ATOM 1961 C C . GLU A 1 249 ? 1.595 14.926 31.237 1.00 96.06 249 GLU A C 1
ATOM 1963 O O . GLU A 1 249 ? 1.743 13.713 31.121 1.00 96.06 249 GLU A O 1
ATOM 1968 N N . ALA A 1 250 ? 0.429 15.462 31.615 1.00 97.69 250 ALA A N 1
ATOM 1969 C CA . ALA A 1 250 ? -0.739 14.646 31.963 1.00 97.69 250 ALA A CA 1
ATOM 1970 C C . ALA A 1 250 ? -1.230 13.770 30.791 1.00 97.69 250 ALA A C 1
ATOM 1972 O O . ALA A 1 250 ? -1.628 12.621 30.972 1.00 97.69 250 ALA A O 1
ATOM 1973 N N . ALA A 1 251 ? -1.193 14.277 29.555 1.00 97.00 251 ALA A N 1
ATOM 1974 C CA . ALA A 1 251 ? -1.553 13.482 28.384 1.00 97.00 251 ALA A CA 1
ATOM 1975 C C . ALA A 1 251 ? -0.546 12.348 28.123 1.00 97.00 251 ALA A C 1
ATOM 1977 O O . ALA A 1 251 ? -0.946 11.259 27.713 1.00 97.00 251 ALA A O 1
ATOM 1978 N N . MET A 1 252 ? 0.746 12.580 28.380 1.00 96.38 252 MET A N 1
ATOM 1979 C CA . MET A 1 252 ? 1.795 11.571 28.234 1.00 96.38 252 MET A CA 1
ATOM 1980 C C . MET A 1 252 ? 1.650 10.418 29.236 1.00 96.38 252 MET A C 1
ATOM 1982 O O . MET A 1 252 ? 1.940 9.286 28.863 1.00 96.38 252 MET A O 1
ATOM 1986 N N . GLU A 1 253 ? 1.142 10.664 30.447 1.00 96.31 253 GLU A N 1
ATOM 1987 C CA . GLU A 1 253 ? 0.857 9.611 31.443 1.00 96.31 253 GLU A CA 1
ATOM 1988 C C . GLU A 1 253 ? -0.183 8.586 30.957 1.00 96.31 253 GLU A C 1
ATOM 1990 O O . GLU A 1 253 ? -0.209 7.454 31.431 1.00 96.31 253 GLU A O 1
ATOM 1995 N N . ASN A 1 254 ? -1.015 8.953 29.976 1.00 96.50 254 ASN A N 1
ATOM 1996 C CA . ASN A 1 254 ? -2.023 8.070 29.386 1.00 96.50 254 ASN A CA 1
ATOM 1997 C C . ASN A 1 254 ? -1.490 7.231 28.215 1.00 96.50 254 ASN A C 1
ATOM 1999 O O . ASN A 1 254 ? -2.275 6.592 27.512 1.00 96.50 254 ASN A O 1
ATOM 2003 N N . LEU A 1 255 ? -0.185 7.267 27.940 1.00 97.25 255 LEU A N 1
ATOM 2004 C CA . LEU A 1 255 ? 0.438 6.529 26.845 1.00 97.25 255 LEU A CA 1
ATOM 2005 C C . LEU A 1 255 ? 1.198 5.318 27.376 1.00 97.25 255 LEU A C 1
ATOM 2007 O O . LEU A 1 255 ? 1.900 5.396 28.377 1.00 97.25 255 LEU A O 1
ATOM 2011 N N . GLU A 1 256 ? 1.105 4.207 26.652 1.00 96.69 256 GLU A N 1
ATOM 2012 C CA . GLU A 1 256 ? 1.851 2.992 26.973 1.00 96.69 256 GLU A CA 1
ATOM 2013 C C . GLU A 1 256 ? 3.186 3.030 26.222 1.00 96.69 256 GLU A C 1
ATOM 2015 O O . GLU A 1 256 ? 3.226 3.011 24.987 1.00 96.69 256 GLU A O 1
ATOM 2020 N N . GLU A 1 257 ? 4.285 3.127 26.968 1.00 96.50 257 GLU A N 1
ATOM 2021 C CA . GLU A 1 257 ? 5.628 2.979 26.413 1.00 96.50 257 GLU A CA 1
ATOM 2022 C C . GLU A 1 257 ? 5.871 1.550 25.938 1.00 96.50 257 GLU A C 1
ATOM 2024 O O . GLU A 1 257 ? 5.394 0.580 26.522 1.00 96.50 257 GLU A O 1
ATOM 2029 N N . THR A 1 258 ? 6.652 1.419 24.872 1.00 95.62 258 THR A N 1
ATOM 2030 C CA . THR A 1 258 ? 6.954 0.127 24.259 1.00 95.62 258 THR A CA 1
ATOM 2031 C C . THR A 1 258 ? 8.461 -0.059 24.111 1.00 95.62 258 THR A C 1
ATOM 2033 O O . THR A 1 258 ? 9.215 0.912 24.234 1.00 95.62 258 THR A O 1
ATOM 2036 N N . PRO A 1 259 ? 8.946 -1.270 23.776 1.00 94.94 259 PRO A N 1
ATOM 2037 C CA . PRO A 1 259 ? 10.364 -1.472 23.472 1.00 94.94 259 PRO A CA 1
ATOM 2038 C C . PRO A 1 259 ? 10.888 -0.552 22.358 1.00 94.94 259 PRO A C 1
ATOM 2040 O O . PRO A 1 259 ? 12.080 -0.247 22.307 1.00 94.94 259 PRO A O 1
ATOM 2043 N N . TYR A 1 260 ? 9.998 -0.068 21.484 1.00 95.50 260 TYR A N 1
ATOM 2044 C CA . TYR A 1 260 ? 10.328 0.880 20.427 1.00 95.50 260 TYR A CA 1
ATOM 2045 C C . TYR A 1 260 ? 10.281 2.343 20.881 1.00 95.50 260 TYR A C 1
ATOM 2047 O O . TYR A 1 260 ? 10.819 3.184 20.169 1.00 95.50 260 TYR A O 1
ATOM 2055 N N . SER A 1 261 ? 9.711 2.679 22.044 1.00 95.50 261 SER A N 1
ATOM 2056 C CA . SER A 1 261 ? 9.717 4.055 22.566 1.00 95.50 261 SER A CA 1
ATOM 2057 C C . SER A 1 261 ? 11.133 4.524 22.918 1.00 95.50 261 SER A C 1
ATOM 2059 O O . SER A 1 261 ? 11.531 5.631 22.553 1.00 95.50 261 SER A O 1
ATOM 2061 N N . GLN A 1 262 ? 11.944 3.643 23.514 1.00 93.12 262 GLN A N 1
ATOM 2062 C CA . GLN A 1 262 ? 13.359 3.888 23.832 1.00 93.12 262 GLN A CA 1
ATOM 2063 C C . GLN A 1 262 ? 13.569 5.236 24.560 1.00 93.12 262 GLN A C 1
ATOM 2065 O O . GLN A 1 262 ? 12.798 5.596 25.442 1.00 93.12 262 GLN A O 1
ATOM 2070 N N . SER A 1 263 ? 14.600 6.006 24.194 1.00 93.56 263 SER A N 1
ATOM 2071 C CA . SER A 1 263 ? 14.948 7.281 24.835 1.00 93.56 263 SER A CA 1
ATOM 2072 C C . SER A 1 263 ? 13.919 8.399 24.641 1.00 93.56 263 SER A C 1
ATOM 2074 O O . SER A 1 263 ? 14.044 9.446 25.269 1.00 93.56 263 SER A O 1
ATOM 2076 N N . GLU A 1 264 ? 12.932 8.229 23.757 1.00 94.44 264 GLU A N 1
ATOM 2077 C CA . GLU A 1 264 ? 11.855 9.209 23.561 1.00 94.44 264 GLU A CA 1
ATOM 2078 C C . GLU A 1 264 ? 10.752 9.082 24.629 1.00 94.44 264 GLU A C 1
ATOM 2080 O O . GLU A 1 264 ? 9.939 10.001 24.771 1.00 94.44 264 GLU A O 1
ATOM 2085 N N . GLY A 1 265 ? 10.726 7.962 25.366 1.00 95.75 265 GLY A N 1
ATOM 2086 C CA . GLY A 1 265 ? 9.756 7.670 26.423 1.00 95.75 265 GLY A CA 1
ATOM 2087 C C . GLY A 1 265 ? 8.302 7.770 25.953 1.00 95.75 265 GLY A C 1
ATOM 2088 O O . GLY A 1 265 ? 7.979 7.531 24.784 1.00 95.75 265 GLY A O 1
ATOM 2089 N N . ALA A 1 266 ? 7.411 8.177 26.856 1.00 96.06 266 ALA A N 1
ATOM 2090 C CA . ALA A 1 266 ? 5.975 8.288 26.609 1.00 96.06 266 ALA A CA 1
ATOM 2091 C C . ALA A 1 266 ? 5.617 9.105 25.354 1.00 96.06 266 ALA A C 1
ATOM 2093 O O . ALA A 1 266 ? 4.696 8.742 24.623 1.00 96.06 266 ALA A O 1
ATOM 2094 N N . ASN A 1 267 ? 6.366 10.161 25.015 1.00 96.88 267 ASN A N 1
ATOM 2095 C CA . ASN A 1 267 ? 6.070 10.967 23.827 1.00 96.88 267 ASN A CA 1
ATOM 2096 C C . ASN A 1 267 ? 6.547 10.358 22.500 1.00 96.88 267 ASN A C 1
ATOM 2098 O O . ASN A 1 267 ? 6.395 11.001 21.469 1.00 96.88 267 ASN A O 1
ATOM 2102 N N . SER A 1 268 ? 7.116 9.156 22.485 1.00 97.12 268 SER A N 1
ATOM 2103 C CA . SER A 1 268 ? 7.541 8.504 21.248 1.00 97.12 268 SER A CA 1
ATOM 2104 C C . SER A 1 268 ? 6.385 8.310 20.249 1.00 97.12 268 SER A C 1
ATOM 2106 O O . SER A 1 268 ? 5.228 8.088 20.633 1.00 97.12 268 SER A O 1
ATOM 2108 N N . ALA A 1 269 ? 6.706 8.315 18.948 1.00 96.69 269 ALA A N 1
ATOM 2109 C CA . ALA A 1 269 ? 5.780 7.910 17.880 1.00 96.69 269 ALA A CA 1
ATOM 2110 C C . ALA A 1 269 ? 5.389 6.417 17.960 1.00 96.69 269 ALA A C 1
ATOM 2112 O O . ALA A 1 269 ? 4.426 5.982 17.321 1.00 96.69 269 ALA A O 1
ATOM 2113 N N . TRP A 1 270 ? 6.128 5.645 18.763 1.00 97.00 270 TRP A N 1
ATOM 2114 C CA . TRP A 1 270 ? 5.907 4.227 19.029 1.00 97.00 270 TRP A CA 1
ATOM 2115 C C . TRP A 1 270 ? 5.260 3.941 20.388 1.00 97.00 270 TRP A C 1
ATOM 2117 O O . TRP A 1 270 ? 5.074 2.779 20.733 1.00 97.00 270 TRP A O 1
ATOM 2127 N N . SER A 1 271 ? 4.878 4.960 21.156 1.00 97.25 271 SER A N 1
ATOM 2128 C CA . SER A 1 271 ? 4.055 4.746 22.352 1.00 97.25 271 SER A CA 1
ATOM 2129 C C . SER A 1 271 ? 2.594 4.524 21.952 1.00 97.25 271 SER A C 1
ATOM 2131 O O . SER A 1 271 ? 2.069 5.219 21.075 1.00 97.25 271 SER A O 1
ATOM 2133 N N . LYS A 1 272 ? 1.924 3.553 22.575 1.00 97.25 272 LYS A N 1
ATOM 2134 C CA . LYS A 1 272 ? 0.566 3.137 22.211 1.00 97.25 272 LYS A CA 1
ATOM 2135 C C . LYS A 1 272 ? -0.480 4.085 22.825 1.00 97.25 272 LYS A C 1
ATOM 2137 O O . LYS A 1 272 ? -0.513 4.248 24.050 1.00 97.25 272 LYS A O 1
ATOM 2142 N N . PRO A 1 273 ? -1.343 4.728 22.009 1.00 95.62 273 PRO A N 1
ATOM 2143 C CA . PRO A 1 273 ? -2.503 5.459 22.515 1.00 95.62 273 PRO A CA 1
ATOM 2144 C C . PRO A 1 273 ? -3.563 4.492 23.055 1.00 95.62 273 PRO A C 1
ATOM 2146 O O . PRO A 1 273 ? -3.618 3.343 22.620 1.00 95.62 273 PRO A O 1
ATOM 2149 N N . TRP A 1 274 ? -4.443 4.990 23.931 1.00 93.81 274 TRP A N 1
ATOM 2150 C CA . TRP A 1 274 ? -5.460 4.209 24.660 1.00 93.81 274 TRP A CA 1
ATOM 2151 C C . TRP A 1 274 ? -6.205 3.165 23.811 1.00 93.81 274 TRP A C 1
ATOM 2153 O O . TRP A 1 274 ? -6.426 2.046 24.255 1.00 93.81 274 TRP A O 1
ATOM 2163 N N . VAL A 1 275 ? -6.535 3.504 22.562 1.00 93.00 275 VAL A N 1
ATOM 2164 C CA . VAL A 1 275 ? -7.311 2.654 21.646 1.00 93.00 275 VAL A CA 1
ATOM 2165 C C . VAL A 1 275 ? -6.609 1.344 21.251 1.00 93.00 275 VAL A C 1
ATOM 2167 O O . VAL A 1 275 ? -7.272 0.422 20.786 1.00 93.00 275 VAL A O 1
ATOM 2170 N N . ILE A 1 276 ? -5.289 1.234 21.431 1.00 95.75 276 ILE A N 1
ATOM 2171 C CA . ILE A 1 276 ? -4.524 0.010 21.125 1.00 95.75 276 ILE A CA 1
ATOM 2172 C C . ILE A 1 276 ? -3.691 -0.511 22.306 1.00 95.75 276 ILE A C 1
ATOM 2174 O O . ILE A 1 276 ? -2.905 -1.445 22.131 1.00 95.75 276 ILE A O 1
ATOM 2178 N N . GLN A 1 277 ? -3.857 0.054 23.501 1.00 96.00 277 GLN A N 1
ATOM 2179 C CA . GLN A 1 277 ? -3.152 -0.400 24.705 1.00 96.00 277 GLN A CA 1
ATOM 2180 C C . GLN A 1 277 ? -3.571 -1.812 25.111 1.00 96.00 277 GLN A C 1
ATOM 2182 O O . GLN A 1 277 ? -4.725 -2.202 24.938 1.00 96.00 277 GLN A O 1
ATOM 2187 N N . GLY A 1 278 ? -2.618 -2.605 25.603 1.00 93.50 278 GLY A N 1
ATOM 2188 C CA . GLY A 1 278 ? -2.852 -3.993 26.025 1.00 93.50 278 GLY A CA 1
ATOM 2189 C C . GLY A 1 278 ? -3.260 -4.975 24.914 1.00 93.50 278 GLY A C 1
ATOM 2190 O O . GLY A 1 278 ? -3.484 -6.150 25.192 1.00 93.50 278 GLY A O 1
ATOM 2191 N N . THR A 1 279 ? -3.342 -4.537 23.652 1.00 93.88 279 THR A N 1
ATOM 2192 C CA . THR A 1 279 ? -3.785 -5.393 22.534 1.00 93.88 279 THR A CA 1
ATOM 2193 C C . THR A 1 279 ? -2.688 -6.300 21.977 1.00 93.88 279 THR A C 1
ATOM 2195 O O . THR A 1 279 ? -2.993 -7.229 21.233 1.00 93.88 279 THR A O 1
ATOM 2198 N N . GLY A 1 280 ? -1.415 -6.001 22.261 1.00 91.88 280 GLY A N 1
ATOM 2199 C CA . GLY A 1 280 ? -0.274 -6.637 21.590 1.00 91.88 280 GLY A CA 1
ATOM 2200 C C . GLY A 1 280 ? -0.170 -6.320 20.089 1.00 91.88 280 GLY A C 1
ATOM 2201 O O . GLY A 1 280 ? 0.551 -7.003 19.377 1.00 91.88 280 GLY A O 1
ATOM 2202 N N . LYS A 1 281 ? -0.911 -5.314 19.597 1.00 94.75 281 LYS A N 1
ATOM 2203 C CA . LYS A 1 281 ? -0.941 -4.880 18.191 1.00 94.75 281 LYS A CA 1
ATOM 2204 C C . LYS A 1 281 ? -0.404 -3.451 18.033 1.00 94.75 281 LYS A C 1
ATOM 2206 O O . LYS A 1 281 ? -0.392 -2.702 19.017 1.00 94.75 281 LYS A O 1
ATOM 2211 N N . PRO A 1 282 ? 0.014 -3.033 16.822 1.00 94.19 282 PRO A N 1
ATOM 2212 C CA . PRO A 1 282 ? 0.178 -3.846 15.605 1.00 94.19 282 PRO A CA 1
ATOM 2213 C C . PRO A 1 282 ? 1.426 -4.743 15.625 1.00 94.19 282 PRO A C 1
ATOM 2215 O O . PRO A 1 282 ? 1.604 -5.568 14.737 1.00 94.19 282 PRO A O 1
ATOM 2218 N N . TRP A 1 283 ? 2.258 -4.564 16.645 1.00 92.88 283 TRP A N 1
ATOM 2219 C CA . TRP A 1 283 ? 3.425 -5.348 17.015 1.00 92.88 283 TRP A CA 1
ATOM 2220 C C . TRP A 1 283 ? 3.487 -5.441 18.546 1.00 92.88 283 TRP A C 1
ATOM 2222 O O . TRP A 1 283 ? 2.759 -4.667 19.237 1.00 92.88 283 TRP A O 1
#

Foldseek 3Di:
DQDPVCLVLLQDWAEQVLQVLCVVLVNPLCVLWKFFQQAAEDEDCPDDPPQFDGDPRYTYDYQVVQVVVVHHPVQADRDRTAATFHAQDPQSLCGRNAPDSDRSDDRSHHIGTDCLVSDPPRPLPDPDPDFLLLVLLVVLVCQLVVHDDPDHSQVSLLSSLLRLCVSSVNNVCSVVSCPTVLNPDDSDNQSSLSSSLSSCPVPVVVNLVSCFQPLPPVDFHDPNDPDRDDFNAQFDDPVCCVPVVVVNVVQLVQWADDPRCPPVHSRRSRTHHPSRPPVPPND

pLDDT: mean 94.44, std 5.24, range [56.69, 98.94]

Radius of gyration: 21.82 Å; chains: 1; bounding box: 59×44×61 Å

Secondary structure (DSSP, 8-state):
---TT-HHHHH---BHHHHHHHHHTT-THHHHHBPPPSS-EEE-TTSPTT-EEEETTEEEE-THHHHTTT--TTSS---SS--PBPTT-S-GGGGGG-S--STT---TTSPPBPGGGG-S--TT----SS-HHHHHHHHHHHHHTT---SS-HHHHHHHHHHHHHHHTT-GGGHHHHHTSTTTS--S-HHHHHHHHHHHTTT-HHHHHHHHHHH--S-----TT-SSSS---SPPPPHHHHHHSHHHHHHHHHTSB--TTTGGGGGGSTTSBPGGGTTS----